Protein 7NNJ (pdb70)

Structure (mmCIF, N/CA/C/O backbone):
data_7NNJ
#
_entry.id   7NNJ
#
_cell.length_a   40.181
_cell.length_b   40.772
_cell.length_c   197.688
_cell.angle_alpha   90.000
_cell.angle_beta   90.000
_cell.angle_gamma   90.000
#
_symmetry.space_group_name_H-M   'P 21 21 21'
#
loop_
_entity.id
_entity.type
_entity.pdbx_description
1 polymer 'Diphosphoinositol polyphosphate phosphohydrolase 2'
2 non-polymer 1,2-ETHANEDIOL
3 non-polymer 'FORMIC ACID'
4 non-polymer '[oxidanyl-[(2S,3R,5S,6S)-4-phenylmethoxy-2,3,5,6-tetraphosphonooxy-cyclohexyl]oxy-phosphoryl]methylphosphonic acid'
5 water water
#
loop_
_atom_site.group_PDB
_atom_site.id
_atom_site.type_symbol
_atom_site.label_atom_id
_atom_site.label_alt_id
_atom_site.label_comp_id
_atom_site.label_asym_id
_atom_site.label_entity_id
_atom_site.label_seq_id
_atom_site.pdbx_PDB_ins_code
_atom_site.Cartn_x
_atom_site.Cartn_y
_atom_site.Cartn_z
_atom_site.occupancy
_atom_site.B_iso_or_equiv
_atom_site.auth_seq_id
_atom_site.auth_comp_id
_atom_site.auth_asym_id
_atom_site.auth_atom_id
_atom_site.pdbx_PDB_model_num
ATOM 1 N N . THR A 1 3 ? -6.597 -17.784 55.940 1.00 53.31 9 THR A N 1
ATOM 2 C CA . THR A 1 3 ? -5.575 -16.744 55.903 1.00 49.43 9 THR A CA 1
ATOM 3 C C . THR A 1 3 ? -4.891 -16.718 54.539 1.00 56.35 9 THR A C 1
ATOM 4 O O . THR A 1 3 ? -4.941 -17.689 53.780 1.00 68.40 9 THR A O 1
ATOM 8 N N . ARG A 1 4 ? -4.267 -15.588 54.238 1.00 49.36 10 ARG A N 1
ATOM 9 C CA . ARG A 1 4 ? -3.614 -15.348 52.959 1.00 41.42 10 ARG A CA 1
ATOM 10 C C . ARG A 1 4 ? -2.110 -15.523 53.115 1.00 34.29 10 ARG A C 1
ATOM 11 O O . ARG A 1 4 ? -1.585 -15.388 54.223 1.00 39.53 10 ARG A O 1
ATOM 19 N N . THR A 1 5 ? -1.414 -15.805 52.018 1.00 27.13 11 THR A N 1
ATOM 20 C CA . THR A 1 5 ? 0.021 -15.981 52.089 1.00 28.16 11 THR A CA 1
ATOM 21 C C . THR A 1 5 ? 0.683 -15.298 50.891 1.00 28.59 11 THR A C 1
ATOM 22 O O . THR A 1 5 ? 0.089 -15.182 49.812 1.00 24.41 11 THR A O 1
ATOM 26 N N . TYR A 1 6 ? 1.900 -14.791 51.102 1.00 21.49 12 TYR A N 1
ATOM 27 C CA . TYR A 1 6 ? 2.535 -13.922 50.112 1.00 21.24 12 TYR A CA 1
ATOM 28 C C . TYR A 1 6 ? 3.942 -14.366 49.824 1.00 25.58 12 TYR A C 1
ATOM 29 O O . TYR A 1 6 ? 4.575 -14.962 50.692 1.00 26.14 12 TYR A O 1
ATOM 38 N N . ASP A 1 7 ? 4.458 -14.080 48.628 1.00 27.02 13 ASP A N 1
ATOM 39 C CA . ASP A 1 7 ? 5.866 -14.385 48.387 1.00 29.45 13 ASP A CA 1
ATOM 40 C C . ASP A 1 7 ? 6.726 -13.165 48.684 1.00 26.89 13 ASP A C 1
ATOM 41 O O . ASP A 1 7 ? 6.211 -12.092 49.007 1.00 27.52 13 ASP A O 1
ATOM 46 N N . ARG A 1 8 ? 8.039 -13.321 48.588 1.00 26.86 14 ARG A N 1
ATOM 47 C CA . ARG A 1 8 ? 8.953 -12.254 48.978 1.00 30.62 14 ARG A CA 1
ATOM 48 C C . ARG A 1 8 ? 8.884 -11.047 48.058 1.00 31.71 14 ARG A C 1
ATOM 49 O O . ARG A 1 8 ? 9.531 -10.036 48.321 1.00 33.02 14 ARG A O 1
ATOM 57 N N . GLU A 1 9 ? 8.143 -11.158 46.959 1.00 27.07 15 GLU A N 1
ATOM 58 C CA . GLU A 1 9 ? 7.965 -10.002 46.082 1.00 28.07 15 GLU A CA 1
ATOM 59 C C . GLU A 1 9 ? 6.599 -9.352 46.307 1.00 26.63 15 GLU A C 1
ATOM 60 O O . GLU A 1 9 ? 6.220 -8.412 45.605 1.00 29.78 15 GLU A O 1
ATOM 66 N N . GLY A 1 10 ? 5.877 -9.823 47.319 1.00 29.49 16 GLY A N 1
ATOM 67 C CA . GLY A 1 10 ? 4.649 -9.151 47.719 1.00 29.00 16 GLY A CA 1
ATOM 68 C C . GLY A 1 10 ? 3.424 -9.621 46.956 1.00 26.91 16 GLY A C 1
ATOM 69 O O . GLY A 1 10 ? 2.347 -9.040 47.089 1.00 29.85 16 GLY A O 1
ATOM 70 N N . PHE A 1 11 ? 3.578 -10.675 46.159 1.00 22.86 17 PHE A N 1
ATOM 71 C CA . PHE A 1 11 ? 2.432 -11.243 45.441 1.00 22.87 17 PHE A CA 1
ATOM 72 C C . PHE A 1 11 ? 1.644 -12.173 46.340 1.00 24.20 17 PHE A C 1
ATOM 73 O O . PHE A 1 11 ? 2.230 -12.971 47.091 1.00 24.79 17 PHE A O 1
ATOM 81 N N . LYS A 1 12 ? 0.324 -12.106 46.261 1.00 24.17 18 LYS A N 1
ATOM 82 C CA . LYS A 1 12 ? -0.480 -13.105 46.935 1.00 24.61 18 LYS A CA 1
ATOM 83 C C . LYS A 1 12 ? -0.402 -14.451 46.200 1.00 24.03 18 LYS A C 1
ATOM 84 O O . LYS A 1 12 ? -0.558 -14.516 44.976 1.00 29.46 18 LYS A O 1
ATOM 90 N N . LYS A 1 13 ? -0.132 -15.531 46.944 1.00 21.01 19 LYS A N 1
ATOM 91 C CA . LYS A 1 13 ? -0.004 -16.860 46.348 1.00 20.04 19 LYS A CA 1
ATOM 92 C C . LYS A 1 13 ? -1.367 -17.507 46.228 1.00 23.96 19 LYS A C 1
ATOM 93 O O . LYS A 1 13 ? -2.112 -17.580 47.203 1.00 26.23 19 LYS A O 1
ATOM 99 N N . ARG A 1 14 ? -1.687 -17.985 45.031 1.00 24.41 20 ARG A N 1
ATOM 100 C CA . ARG A 1 14 ? -2.959 -18.639 44.764 1.00 23.86 20 ARG A CA 1
ATOM 101 C C . ARG A 1 14 ? -2.747 -19.944 43.995 1.00 24.30 20 ARG A C 1
ATOM 102 O O . ARG A 1 14 ? -1.655 -20.231 43.516 1.00 26.46 20 ARG A O 1
ATOM 110 N N . ALA A 1 15 ? -3.800 -20.738 43.880 1.00 22.08 21 ALA A N 1
ATOM 111 C CA . ALA A 1 15 ? -3.752 -21.952 43.085 1.00 20.92 21 ALA A CA 1
ATOM 112 C C . ALA A 1 15 ? -5.096 -22.110 42.414 1.00 25.10 21 ALA A C 1
ATOM 113 O O . ALA A 1 15 ? -6.118 -21.700 42.950 1.00 24.12 21 ALA A O 1
ATOM 115 N N . ALA A 1 16 ? -5.087 -22.702 41.235 1.00 24.09 22 ALA A N 1
ATOM 116 C CA . ALA A 1 16 ? -6.289 -22.896 40.453 1.00 24.01 22 ALA A CA 1
ATOM 117 C C . ALA A 1 16 ? -6.121 -24.195 39.687 1.00 28.95 22 ALA A C 1
ATOM 118 O O . ALA A 1 16 ? -5.024 -24.752 39.595 1.00 25.29 22 ALA A O 1
ATOM 120 N N . CYS A 1 17 ? -7.193 -24.687 39.105 1.00 27.33 23 CYS A N 1
ATOM 121 C CA . CYS A 1 17 ? -7.080 -25.980 38.486 1.00 27.88 23 CYS A CA 1
ATOM 122 C C . CYS A 1 17 ? -8.048 -26.134 37.332 1.00 30.50 23 CYS A C 1
ATOM 123 O O . CYS A 1 17 ? -9.236 -25.852 37.482 1.00 25.64 23 CYS A O 1
ATOM 126 N N . LEU A 1 18 ? -7.528 -26.544 36.177 1.00 23.81 24 LEU A N 1
ATOM 127 C CA . LEU A 1 18 ? -8.370 -26.936 35.053 1.00 23.50 24 LEU A CA 1
ATOM 128 C C . LEU A 1 18 ? -8.762 -28.387 35.278 1.00 29.67 24 LEU A C 1
ATOM 129 O O . LEU A 1 18 ? -7.912 -29.283 35.242 1.00 30.03 24 LEU A O 1
ATOM 134 N N . CYS A 1 19 ? -10.043 -28.615 35.548 1.00 25.32 25 CYS A N 1
ATOM 135 C CA . CYS A 1 19 ? -10.517 -29.950 35.844 1.00 31.85 25 CYS A CA 1
ATOM 136 C C . CYS A 1 19 ? -11.105 -30.569 34.583 1.00 36.53 25 CYS A C 1
ATOM 137 O O . CYS A 1 19 ? -12.088 -30.059 34.034 1.00 33.22 25 CYS A O 1
ATOM 140 N N . PHE A 1 20 ? -10.493 -31.657 34.117 1.00 29.10 26 PHE A N 1
ATOM 141 C CA . PHE A 1 20 ? -10.872 -32.245 32.836 1.00 26.81 26 PHE A CA 1
ATOM 142 C C . PHE A 1 20 ? -11.670 -33.516 33.003 1.00 32.17 26 PHE A C 1
ATOM 143 O O . PHE A 1 20 ? -11.484 -34.273 33.960 1.00 35.69 26 PHE A O 1
ATOM 151 N N . ARG A 1 21 ? -12.539 -33.772 32.035 1.00 33.50 27 ARG A N 1
ATOM 152 C CA . ARG A 1 21 ? -13.455 -34.886 32.126 1.00 37.75 27 ARG A CA 1
ATOM 153 C C . ARG A 1 21 ? -12.683 -36.187 31.963 1.00 41.40 27 ARG A C 1
ATOM 154 O O . ARG A 1 21 ? -13.060 -37.218 32.514 1.00 44.96 27 ARG A O 1
ATOM 162 N N . SER A 1 22 ? -11.582 -36.112 31.220 1.00 43.13 28 SER A N 1
ATOM 163 C CA . SER A 1 22 ? -10.788 -37.286 30.873 1.00 49.52 28 SER A CA 1
ATOM 164 C C . SER A 1 22 ? -9.369 -36.869 30.564 1.00 43.81 28 SER A C 1
ATOM 165 O O . SER A 1 22 ? -9.071 -35.679 30.520 1.00 39.64 28 SER A O 1
ATOM 168 N N . GLU A 1 23 ? -8.508 -37.849 30.320 1.00 47.90 29 GLU A N 1
ATOM 169 C CA . GLU A 1 23 ? -7.126 -37.589 29.927 1.00 47.85 29 GLU A CA 1
ATOM 170 C C . GLU A 1 23 ? -6.996 -36.868 28.564 1.00 53.49 29 GLU A C 1
ATOM 171 O O . GLU A 1 23 ? -5.933 -36.342 28.237 1.00 51.91 29 GLU A O 1
ATOM 173 N N . GLN A 1 24 ? -8.076 -36.832 27.782 1.00 55.71 30 GLN A N 1
ATOM 174 C CA . GLN A 1 24 ? -8.084 -36.121 26.498 1.00 54.51 30 GLN A CA 1
ATOM 175 C C . GLN A 1 24 ? -7.889 -34.617 26.639 1.00 51.53 30 GLN A C 1
ATOM 176 O O . GLN A 1 24 ? -7.388 -33.965 25.724 1.00 54.82 30 GLN A O 1
ATOM 182 N N . GLU A 1 25 ? -8.303 -34.080 27.784 1.00 43.48 31 GLU A N 1
ATOM 183 C CA . GLU A 1 25 ? -8.276 -32.638 28.049 1.00 37.86 31 GLU A CA 1
ATOM 184 C C . GLU A 1 25 ? -9.096 -31.880 26.995 1.00 44.17 31 GLU A C 1
ATOM 185 O O . GLU A 1 25 ? -8.691 -30.823 26.493 1.00 44.01 31 GLU A O 1
ATOM 191 N N . ASP A 1 26 ? -10.269 -32.430 26.692 1.00 43.24 32 ASP A N 1
ATOM 192 C CA . ASP A 1 26 ? -11.178 -31.852 25.710 1.00 48.46 32 ASP A CA 1
ATOM 193 C C . ASP A 1 26 ? -12.299 -31.045 26.353 1.00 43.84 32 ASP A C 1
ATOM 194 O O . ASP A 1 26 ? -12.810 -30.092 25.768 1.00 44.35 32 ASP A O 1
ATOM 199 N N . GLU A 1 27 ? -12.690 -31.449 27.552 1.00 38.90 33 GLU A N 1
ATOM 200 C CA . GLU A 1 27 ? -13.779 -30.797 28.258 1.00 38.03 33 GLU A CA 1
ATOM 201 C C . GLU A 1 27 ? -13.341 -30.448 29.673 1.00 41.26 33 GLU A C 1
ATOM 202 O O . GLU A 1 27 ? -12.787 -31.282 30.390 1.00 36.11 33 GLU A O 1
ATOM 208 N N . VAL A 1 28 ? -13.578 -29.197 30.054 1.00 34.58 34 VAL A N 1
ATOM 209 C CA . VAL A 1 28 ? -13.134 -28.668 31.319 1.00 29.49 34 VAL A CA 1
ATOM 210 C C . VAL A 1 28 ? -14.355 -28.247 32.142 1.00 31.58 34 VAL A C 1
ATOM 211 O O . VAL A 1 28 ? -15.375 -27.802 31.591 1.00 33.78 34 VAL A O 1
ATOM 215 N N . LEU A 1 29 ? -14.256 -28.428 33.450 1.00 32.99 35 LEU A N 1
ATOM 216 C CA . LEU A 1 29 ? -15.340 -28.077 34.341 1.00 34.01 35 LEU A CA 1
ATOM 217 C C . LEU A 1 29 ? -15.248 -26.612 34.719 1.00 36.54 35 LEU A C 1
ATOM 218 O O . LEU A 1 29 ? -14.249 -26.184 35.299 1.00 38.75 35 LEU A O 1
ATOM 223 N N . LEU A 1 30 ? -16.279 -25.834 34.394 1.00 32.13 36 LEU A N 1
ATOM 224 C CA . LEU A 1 30 ? -16.341 -24.458 34.904 1.00 30.82 36 LEU A CA 1
ATOM 225 C C . LEU A 1 30 ? -17.399 -24.369 35.997 1.00 35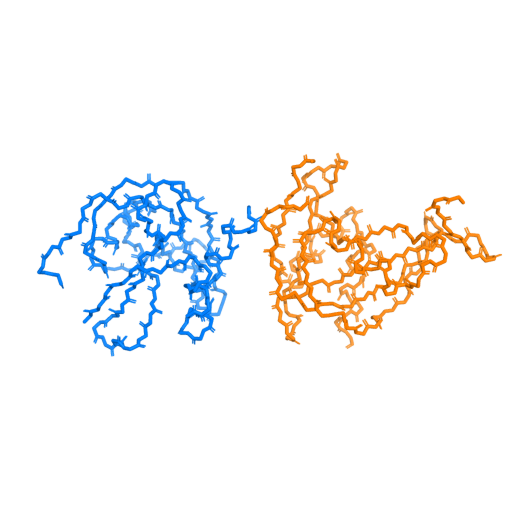.60 36 LEU A C 1
ATOM 226 O O . LEU A 1 30 ? -18.363 -25.129 36.001 1.00 38.83 36 LEU A O 1
ATOM 231 N N . VAL A 1 31 ? -17.231 -23.430 36.914 1.00 33.27 37 VAL A N 1
ATOM 232 C CA . VAL A 1 31 ? -18.192 -23.250 37.995 1.00 33.32 37 VAL A CA 1
ATOM 233 C C . VAL A 1 31 ? -18.596 -21.787 38.145 1.00 38.75 37 VAL A C 1
ATOM 234 O O . VAL A 1 31 ? -17.983 -20.903 37.552 1.00 37.98 37 VAL A O 1
ATOM 238 N N . SER A 1 32 ? -19.643 -21.538 38.924 1.00 40.35 38 SER A N 1
ATOM 239 C CA . SER A 1 32 ? -19.953 -20.182 39.347 1.00 46.55 38 SER A CA 1
ATOM 240 C C . SER A 1 32 ? -20.078 -20.136 40.857 1.00 56.93 38 SER A C 1
ATOM 241 O O . SER A 1 32 ? -20.514 -21.104 41.485 1.00 65.33 38 SER A O 1
ATOM 244 N N . SER A 1 33 ? -19.691 -19.008 41.440 1.00 63.86 39 SER A N 1
ATOM 245 C CA . SER A 1 33 ? -19.685 -18.867 42.893 1.00 63.89 39 SER A CA 1
ATOM 246 C C . SER A 1 33 ? -21.085 -18.632 43.451 1.00 66.82 39 SER A C 1
ATOM 247 O O . SER A 1 33 ? -22.070 -18.540 42.706 1.00 66.51 39 SER A O 1
ATOM 250 N N . SER A 1 34 ? -21.168 -18.525 44.771 1.00 65.07 40 SER A N 1
ATOM 251 C CA . SER A 1 34 ? -22.444 -18.262 45.406 1.00 71.38 40 SER A CA 1
ATOM 252 C C . SER A 1 34 ? -22.886 -16.811 45.153 1.00 78.58 40 SER A C 1
ATOM 253 O O . SER A 1 34 ? -24.059 -16.562 44.862 1.00 79.32 40 SER A O 1
ATOM 255 N N . ARG A 1 35 ? -21.949 -15.864 45.238 1.00 72.22 41 ARG A N 1
ATOM 256 C CA . ARG A 1 35 ? -22.289 -14.442 45.118 1.00 70.34 41 ARG A CA 1
ATOM 257 C C . ARG A 1 35 ? -22.484 -13.999 43.665 1.00 62.02 41 ARG A C 1
ATOM 258 O O . ARG A 1 35 ? -23.271 -13.099 43.386 1.00 72.58 41 ARG A O 1
ATOM 260 N N . TYR A 1 36 ? -21.772 -14.623 42.736 1.00 61.93 42 TYR A N 1
ATOM 261 C CA . TYR A 1 36 ? -21.929 -14.277 41.326 1.00 66.33 42 TYR A CA 1
ATOM 262 C C . TYR A 1 36 ? -22.243 -15.529 40.527 1.00 67.25 42 TYR A C 1
ATOM 263 O O . TYR A 1 36 ? -21.378 -16.077 39.845 1.00 62.35 42 TYR A O 1
ATOM 272 N N . PRO A 1 37 ? -23.498 -15.983 40.610 1.00 68.62 43 PRO A N 1
ATOM 273 C CA . PRO A 1 37 ? -23.894 -17.291 40.083 1.00 71.53 43 PRO A CA 1
ATOM 274 C C . PRO A 1 37 ? -23.995 -17.324 38.558 1.00 71.71 43 PRO A C 1
ATOM 275 O O . PRO A 1 37 ? -23.927 -18.409 37.980 1.00 72.06 43 PRO A O 1
ATOM 279 N N . ASP A 1 38 ? -24.159 -16.167 37.920 1.00 64.57 44 ASP A N 1
ATOM 280 C CA . ASP A 1 38 ? -24.252 -16.118 36.464 1.00 62.79 44 ASP A CA 1
ATOM 281 C C . ASP A 1 38 ? -22.882 -15.878 35.808 1.00 56.47 44 ASP A C 1
ATOM 282 O O . ASP A 1 38 ? -22.794 -15.612 34.612 1.00 61.85 44 ASP A O 1
ATOM 284 N N . GLN A 1 39 ? -21.816 -15.973 36.594 1.00 47.02 45 GLN A N 1
ATOM 285 C CA . GLN A 1 39 ? -20.459 -15.809 36.079 1.00 46.64 45 GLN A CA 1
ATOM 286 C C . GLN A 1 39 ? -19.678 -17.118 36.134 1.00 47.42 45 GLN A C 1
ATOM 287 O O . GLN A 1 39 ? -19.425 -17.648 37.215 1.00 48.84 45 GLN A O 1
ATOM 293 N N . TRP A 1 40 ? -19.276 -17.623 34.970 1.00 37.26 46 TRP A N 1
ATOM 294 C CA . TRP A 1 40 ? -18.419 -18.802 34.913 1.00 36.84 46 TRP A CA 1
ATOM 295 C C . TRP A 1 40 ? -16.971 -18.475 35.220 1.00 32.14 46 TRP A C 1
ATOM 296 O O . TRP A 1 40 ? -16.407 -17.498 34.715 1.00 32.60 46 TRP A O 1
ATOM 307 N N . ILE A 1 41 ? -16.374 -19.307 36.058 1.00 27.19 47 ILE A N 1
ATOM 308 C CA . ILE A 1 41 ? -14.979 -19.154 36.426 1.00 31.52 47 ILE A CA 1
ATOM 309 C C . ILE A 1 41 ? -14.318 -20.512 36.526 1.00 28.31 47 ILE A C 1
ATOM 310 O O . ILE A 1 41 ? -14.986 -21.540 36.658 1.00 31.56 47 ILE A O 1
ATOM 315 N N . VAL A 1 42 ? -12.997 -20.500 36.449 1.00 30.28 48 VAL A N 1
ATOM 316 C CA . VAL A 1 42 ? -12.185 -21.650 36.791 1.00 27.95 48 VAL A CA 1
ATOM 317 C C . VAL A 1 42 ? -12.043 -21.712 38.308 1.00 28.13 48 VAL A C 1
ATOM 318 O O . VAL A 1 42 ? -11.836 -20.689 38.949 1.00 26.58 48 VAL A O 1
ATOM 322 N N . PRO A 1 43 ? -12.176 -22.906 38.914 1.00 29.81 49 PRO A N 1
ATOM 323 C CA . PRO A 1 43 ? -12.034 -22.941 40.377 1.00 26.90 49 PRO A CA 1
ATOM 324 C C . PRO A 1 43 ? -10.618 -22.679 40.868 1.00 28.96 49 PRO A C 1
ATOM 325 O O . PRO A 1 43 ? -9.672 -23.245 40.337 1.00 27.39 49 PRO A O 1
ATOM 329 N N . GLY A 1 44 ? -10.486 -21.844 41.893 1.00 27.89 50 GLY A N 1
ATOM 330 C CA . GLY A 1 44 ? -9.197 -21.588 42.499 1.00 27.83 50 GLY A CA 1
ATOM 331 C C . GLY A 1 44 ? -9.346 -20.593 43.628 1.00 30.05 50 GLY A C 1
ATOM 332 O O . GLY A 1 44 ? -10.452 -20.103 43.884 1.00 30.16 50 GLY A O 1
ATOM 333 N N . GLY A 1 45 ? -8.243 -20.299 44.314 1.00 28.19 51 GLY A N 1
ATOM 334 C CA . GLY A 1 45 ? -8.273 -19.363 45.433 1.00 28.04 51 GLY A CA 1
ATOM 335 C C . GLY A 1 45 ? -6.903 -19.193 46.070 1.00 27.68 51 GLY A C 1
ATOM 336 O O . GLY A 1 45 ? -5.885 -19.681 45.557 1.00 23.52 51 GLY A O 1
ATOM 337 N N . GLY A 1 46 ? -6.871 -18.499 47.201 1.00 24.15 52 GLY A N 1
ATOM 338 C CA . GLY A 1 46 ? -5.622 -18.278 47.901 1.00 25.39 52 GLY A CA 1
ATOM 339 C C . GLY A 1 46 ? -5.053 -19.554 48.499 1.00 30.22 52 GLY A C 1
ATOM 340 O O . GLY A 1 46 ? -5.797 -20.415 48.973 1.00 29.91 52 GLY A O 1
ATOM 341 N N . MET A 1 47 ? -3.728 -19.675 48.458 1.00 27.77 53 MET A N 1
ATOM 342 C CA . MET A 1 47 ? -3.024 -20.686 49.232 1.00 28.75 53 MET A CA 1
ATOM 343 C C . MET A 1 47 ? -3.067 -20.301 50.695 1.00 29.23 53 MET A C 1
ATOM 344 O O . MET A 1 47 ? -3.016 -19.120 51.035 1.00 28.94 53 MET A O 1
ATOM 349 N N . GLU A 1 48 ? -3.183 -21.295 51.562 1.00 27.85 54 GLU A N 1
ATOM 350 C CA . GLU A 1 48 ? -3.013 -21.091 52.991 1.00 29.18 54 GLU A CA 1
ATOM 351 C C . GLU A 1 48 ? -1.528 -21.136 53.333 1.00 30.35 54 GLU A C 1
ATOM 352 O O . GLU A 1 48 ? -0.741 -21.724 52.574 1.00 27.81 54 GLU A O 1
ATOM 358 N N . PRO A 1 49 ? -1.135 -20.530 54.473 1.00 35.02 55 PRO A N 1
ATOM 359 C CA . PRO A 1 49 ? 0.275 -20.304 54.821 1.00 45.42 55 PRO A CA 1
ATOM 360 C C . PRO A 1 49 ? 1.235 -21.498 54.726 1.00 44.90 55 PRO A C 1
ATOM 361 O O . PRO A 1 49 ? 2.381 -21.333 54.290 1.00 51.19 55 PRO A O 1
ATOM 365 N N . GLU A 1 50 ? 0.819 -22.678 55.138 1.00 31.03 56 GLU A N 1
ATOM 366 C CA . GLU A 1 50 ? 1.799 -23.749 55.132 1.00 42.98 56 GLU A CA 1
ATOM 367 C C . GLU A 1 50 ? 1.555 -24.747 54.019 1.00 40.61 56 GLU A C 1
ATOM 368 O O . GLU A 1 50 ? 2.140 -25.832 54.004 1.00 41.93 56 GLU A O 1
ATOM 374 N N . GLU A 1 51 ? 0.727 -24.356 53.061 1.00 36.90 57 GLU A N 1
ATOM 375 C CA . GLU A 1 51 ? 0.347 -25.232 51.964 1.00 35.30 57 GLU A CA 1
ATOM 376 C C . GLU A 1 51 ? 1.349 -25.264 50.837 1.00 34.41 57 GLU A C 1
ATOM 377 O O . GLU A 1 51 ? 1.975 -24.254 50.522 1.00 28.85 57 GLU A O 1
ATOM 383 N N . GLU A 1 52 ? 1.458 -26.428 50.212 1.00 24.20 58 GLU A N 1
ATOM 384 C CA . GLU A 1 52 ? 2.110 -26.568 48.915 1.00 23.87 58 GLU A CA 1
ATOM 385 C C . GLU A 1 52 ? 1.105 -26.251 47.822 1.00 22.79 58 GLU A C 1
ATOM 386 O O . GLU A 1 52 ? -0.105 -26.416 48.027 1.00 28.35 58 GLU A O 1
ATOM 392 N N . PRO A 1 53 ? 1.580 -25.783 46.656 1.00 23.67 59 PRO A N 1
ATOM 393 C CA . PRO A 1 53 ? 0.654 -25.312 45.609 1.00 26.83 59 PRO A CA 1
ATOM 394 C C . PRO A 1 53 ? -0.319 -26.406 45.167 1.00 24.84 59 PRO A C 1
ATOM 395 O O . PRO A 1 53 ? -1.508 -26.144 45.008 1.00 23.15 59 PRO A O 1
ATOM 399 N N . GLY A 1 54 ? 0.163 -27.631 45.018 1.00 25.20 60 GLY A N 1
ATOM 400 C CA . GLY A 1 54 ? -0.715 -28.713 44.616 1.00 26.37 60 GLY A CA 1
ATOM 401 C C . GLY A 1 54 ? -1.768 -29.036 45.655 1.00 24.00 60 GLY A C 1
ATOM 402 O O . GLY A 1 54 ? -2.878 -29.441 45.302 1.00 26.45 60 GLY A O 1
ATOM 403 N N . GLY A 1 55 ? -1.414 -28.883 46.931 1.00 22.84 61 GLY A N 1
ATOM 404 C CA . GLY A 1 55 ? -2.353 -29.066 48.030 1.00 25.83 61 GLY A CA 1
ATOM 405 C C . GLY A 1 55 ? -3.457 -28.026 47.997 1.00 24.03 61 GLY A C 1
ATOM 406 O O . GLY A 1 55 ? -4.637 -28.348 48.112 1.00 25.58 61 GLY A O 1
ATOM 407 N N . ALA A 1 56 ? -3.065 -26.765 47.866 1.00 20.96 62 ALA A N 1
ATOM 408 C CA . ALA A 1 56 ? -4.015 -25.688 47.600 1.00 22.09 62 ALA A CA 1
ATOM 409 C C . ALA A 1 56 ? -4.928 -25.970 46.416 1.00 21.08 62 ALA A C 1
ATOM 410 O O . ALA A 1 56 ? -6.144 -25.757 46.497 1.00 25.33 62 ALA A O 1
ATOM 412 N N . ALA A 1 57 ? -4.354 -26.419 45.297 1.00 22.06 63 ALA A N 1
ATOM 413 C CA . ALA A 1 57 ? -5.139 -26.690 44.106 1.00 23.87 63 ALA A CA 1
ATOM 414 C C . ALA A 1 57 ? -6.193 -27.751 44.378 1.00 25.54 63 ALA A C 1
ATOM 415 O O . ALA A 1 57 ? -7.345 -27.572 44.042 1.00 21.31 63 ALA A O 1
ATOM 417 N N . VAL A 1 58 ? -5.778 -28.842 45.011 1.00 23.48 64 VAL A N 1
ATOM 418 C CA . VAL A 1 58 ? -6.662 -29.971 45.301 1.00 24.79 64 VAL A CA 1
ATOM 419 C C . VAL A 1 58 ? -7.773 -29.529 46.270 1.00 27.01 64 VAL A C 1
ATOM 420 O O . VAL A 1 58 ? -8.939 -29.875 46.093 1.00 29.06 64 VAL A O 1
ATOM 424 N N . ARG A 1 59 ? -7.412 -28.706 47.250 1.00 22.99 65 ARG A N 1
ATOM 425 C CA . ARG A 1 59 ? -8.370 -28.232 48.241 1.00 24.59 65 ARG A CA 1
ATOM 426 C C . ARG A 1 59 ? -9.368 -27.305 47.555 1.00 26.13 65 ARG A C 1
ATOM 427 O O . ARG A 1 59 ? -10.569 -27.366 47.792 1.00 25.58 65 ARG A O 1
ATOM 435 N N . GLU A 1 60 ? -8.867 -26.442 46.688 1.00 26.14 66 GLU A N 1
ATOM 436 C CA . GLU A 1 60 ? -9.726 -25.455 46.052 1.00 31.27 66 GLU A CA 1
ATOM 437 C C . GLU A 1 60 ? -10.734 -26.137 45.119 1.00 34.27 66 GLU A C 1
ATOM 438 O O . GLU A 1 60 ? -11.892 -25.714 45.039 1.00 32.39 66 GLU A O 1
ATOM 444 N N . VAL A 1 61 ? -10.332 -27.205 44.429 1.00 27.67 67 VAL A N 1
ATOM 445 C CA . VAL A 1 61 ? -11.302 -27.811 43.524 1.00 29.07 67 VAL A CA 1
ATOM 446 C C . VAL A 1 61 ? -12.345 -28.568 44.330 1.00 30.40 67 VAL A C 1
ATOM 447 O O . VAL A 1 61 ? -13.499 -28.664 43.921 1.00 34.59 67 VAL A O 1
ATOM 451 N N . TYR A 1 62 ? -11.956 -29.089 45.485 1.00 31.34 68 TYR A N 1
ATOM 452 C CA . TYR A 1 62 ? -12.923 -29.763 46.339 1.00 32.20 68 TYR A CA 1
ATOM 453 C C . TYR A 1 62 ? -13.910 -28.733 46.850 1.00 31.67 68 TYR A C 1
ATOM 454 O O . TYR A 1 62 ? -15.111 -28.903 46.721 1.00 37.57 68 TYR A O 1
ATOM 463 N N . GLU A 1 63 ? -13.398 -27.641 47.398 1.00 33.17 69 GLU A N 1
ATOM 464 C CA . GLU A 1 63 ? -14.257 -26.617 47.976 1.00 31.62 69 GLU A CA 1
ATOM 465 C C . GLU A 1 63 ? -15.104 -25.884 46.912 1.00 39.61 69 GLU A C 1
ATOM 466 O O . GLU A 1 63 ? -16.327 -25.775 47.060 1.00 42.42 69 GLU A O 1
ATOM 472 N N . GLU A 1 64 ? -14.482 -25.399 45.839 1.00 32.02 70 GLU A N 1
ATOM 473 C CA . GLU A 1 64 ? -15.202 -24.545 44.882 1.00 35.54 70 GLU A CA 1
ATOM 474 C C . GLU A 1 64 ? -15.863 -25.272 43.709 1.00 40.98 70 GLU A C 1
ATOM 475 O O . GLU A 1 64 ? -16.601 -24.662 42.936 1.00 44.55 70 GLU A O 1
ATOM 481 N N . ALA A 1 65 ? -15.599 -26.560 43.556 1.00 36.24 71 ALA A N 1
ATOM 482 C CA . ALA A 1 65 ? -16.106 -27.285 42.399 1.00 36.21 71 ALA A CA 1
ATOM 483 C C . ALA A 1 65 ? -16.796 -28.570 42.854 1.00 41.02 71 ALA A C 1
ATOM 484 O O . ALA A 1 65 ? -17.547 -29.193 42.111 1.00 41.10 71 ALA A O 1
ATOM 486 N N . GLY A 1 66 ? -16.531 -28.955 44.093 1.00 39.87 72 GLY A N 1
ATOM 487 C CA . GLY A 1 66 ? -17.055 -30.190 44.641 1.00 37.09 72 GLY A CA 1
ATOM 488 C C . GLY A 1 66 ? -16.622 -31.409 43.854 1.00 40.99 72 GLY A C 1
ATOM 489 O O . GLY A 1 66 ? -17.433 -32.296 43.589 1.00 43.22 72 GLY A O 1
ATOM 490 N N . VAL A 1 67 ? -15.354 -31.461 43.451 1.00 34.12 73 VAL A N 1
ATOM 491 C CA . VAL A 1 67 ? -14.859 -32.667 42.780 1.00 42.80 73 VAL A CA 1
ATOM 492 C C . VAL A 1 67 ? -13.542 -33.155 43.375 1.00 38.92 73 VAL A C 1
ATOM 493 O O . VAL A 1 67 ? -12.837 -32.420 44.075 1.00 37.14 73 VAL A O 1
ATOM 497 N N . LYS A 1 68 ? -13.252 -34.425 43.121 1.00 43.62 74 LYS A N 1
ATOM 498 C CA . LYS A 1 68 ? -11.979 -35.039 43.478 1.00 46.93 74 LYS A CA 1
ATOM 499 C C . LYS A 1 68 ? -11.418 -35.655 42.199 1.00 42.31 74 LYS A C 1
ATOM 500 O O . LYS A 1 68 ? -12.170 -36.000 41.287 1.00 38.62 74 LYS A O 1
ATOM 502 N N . GLY A 1 69 ? -10.102 -35.783 42.112 1.00 32.79 75 GLY A N 1
ATOM 503 C CA . GLY A 1 69 ? -9.529 -36.389 40.929 1.00 32.24 75 GLY A CA 1
ATOM 504 C C . GLY A 1 69 ? -8.045 -36.581 41.118 1.00 31.75 75 GLY A C 1
ATOM 505 O O . GLY A 1 69 ? -7.548 -36.494 42.243 1.00 34.63 75 GLY A O 1
ATOM 506 N N . LYS A 1 70 ? -7.350 -36.862 40.017 1.00 33.88 76 LYS A N 1
ATOM 507 C CA . LYS A 1 70 ? -5.902 -37.037 40.017 1.00 27.90 76 LYS A CA 1
ATOM 508 C C . LYS A 1 70 ? -5.238 -35.771 39.525 1.00 31.15 76 LYS A C 1
ATOM 509 O O . LYS A 1 70 ? -5.463 -35.337 38.391 1.00 30.65 76 LYS A O 1
ATOM 511 N N . LEU A 1 71 ? -4.426 -35.176 40.387 1.00 32.10 77 LEU A N 1
ATOM 512 C CA . LEU A 1 71 ? -3.695 -33.962 40.069 1.00 28.42 77 LEU A CA 1
ATOM 513 C C . LEU A 1 71 ? -2.636 -34.197 39.008 1.00 33.80 77 LEU A C 1
ATOM 514 O O . LEU A 1 71 ? -1.862 -35.141 39.108 1.00 36.42 77 LEU A O 1
ATOM 519 N N . GLY A 1 72 ? -2.579 -33.329 38.006 1.00 29.95 78 GLY A N 1
ATOM 520 C CA . GLY A 1 72 ? -1.615 -33.488 36.930 1.00 29.34 78 GLY A CA 1
ATOM 521 C C . GLY A 1 72 ? -0.529 -32.427 36.990 1.00 29.25 78 GLY A C 1
ATOM 522 O O . GLY A 1 72 ? -0.168 -31.938 38.068 1.00 29.75 78 GLY A O 1
ATOM 523 N N . ARG A 1 73 ? -0.011 -32.066 35.826 1.00 31.72 79 ARG A N 1
ATOM 524 C CA . ARG A 1 73 ? 1.141 -31.181 35.746 1.00 32.18 79 ARG A CA 1
ATOM 525 C C . ARG A 1 73 ? 0.781 -29.761 36.158 1.00 29.79 79 ARG A C 1
ATOM 526 O O . ARG A 1 73 ? -0.394 -29.377 36.166 1.00 25.96 79 ARG A O 1
ATOM 534 N N . LEU A 1 74 ? 1.815 -28.998 36.491 1.00 30.76 80 LEU A N 1
ATOM 535 C CA . LEU A 1 74 ? 1.716 -27.562 36.644 1.00 25.41 80 LEU A CA 1
ATOM 536 C C . LEU A 1 74 ? 1.688 -26.933 35.258 1.00 26.49 80 LEU A C 1
ATOM 537 O O . LEU A 1 74 ? 2.687 -26.959 34.553 1.00 30.36 80 LEU A O 1
ATOM 542 N N . LEU A 1 75 ? 0.542 -26.392 34.854 1.00 27.22 81 LEU A N 1
ATOM 543 C CA . LEU A 1 75 ? 0.448 -25.652 33.580 1.00 28.00 81 LEU A CA 1
ATOM 544 C C . LEU A 1 75 ? 1.400 -24.459 33.551 1.00 31.09 81 LEU A C 1
ATOM 545 O O . LEU A 1 75 ? 2.075 -24.207 32.552 1.00 32.34 81 LEU A O 1
ATOM 550 N N . GLY A 1 76 ? 1.446 -23.726 34.658 1.00 29.49 82 GLY A N 1
ATOM 551 C CA . GLY A 1 76 ? 2.332 -22.586 34.782 1.00 30.90 82 GLY A CA 1
ATOM 552 C C . GLY A 1 76 ? 1.973 -21.744 35.987 1.00 31.65 82 GLY A C 1
ATOM 553 O O . GLY A 1 76 ? 0.968 -21.997 36.663 1.00 27.84 82 GLY A O 1
ATOM 554 N N . ILE A 1 77 ? 2.816 -20.762 36.282 1.00 28.62 83 ILE A N 1
ATOM 555 C CA . ILE A 1 77 ? 2.497 -19.769 37.294 1.00 29.00 83 ILE A CA 1
ATOM 556 C C . ILE A 1 77 ? 2.028 -18.497 36.608 1.00 30.12 83 ILE A C 1
ATOM 557 O O . ILE A 1 77 ? 2.795 -17.839 35.919 1.00 38.96 83 ILE A O 1
ATOM 562 N N . PHE A 1 78 ? 0.761 -18.151 36.796 1.00 26.03 84 PHE A N 1
ATOM 563 C CA . PHE A 1 78 ? 0.204 -17.007 36.098 1.00 29.60 84 PHE A CA 1
ATOM 564 C C . PHE A 1 78 ? 0.249 -15.774 36.964 1.00 28.78 84 PHE A C 1
ATOM 565 O O . PHE A 1 78 ? -0.312 -15.742 38.064 1.00 28.25 84 PHE A O 1
ATOM 573 N N . GLU A 1 79 ? 0.926 -14.751 36.477 1.00 29.98 85 GLU A N 1
ATOM 574 C CA . GLU A 1 79 ? 1.084 -13.559 37.289 1.00 39.01 85 GLU A CA 1
ATOM 575 C C . GLU A 1 79 ? 0.121 -12.486 36.836 1.00 48.07 85 GLU A C 1
ATOM 576 O O . GLU A 1 79 ? 0.131 -12.063 35.681 1.00 52.98 85 GLU A O 1
ATOM 582 N N . ASN A 1 80 ? -0.732 -12.066 37.755 1.00 32.44 86 ASN A N 1
ATOM 583 C CA . ASN A 1 80 ? -1.700 -11.035 37.472 1.00 34.53 86 ASN A CA 1
ATOM 584 C C . ASN A 1 80 ? -1.203 -9.767 38.124 1.00 47.17 86 ASN A C 1
ATOM 585 O O . ASN A 1 80 ? -1.327 -9.605 39.334 1.00 43.79 86 ASN A O 1
ATOM 590 N N . GLN A 1 81 ? -0.631 -8.864 37.338 1.00 47.51 87 GLN A N 1
ATOM 591 C CA . GLN A 1 81 ? 0.014 -7.687 37.926 1.00 48.35 87 GLN A CA 1
ATOM 592 C C . GLN A 1 81 ? -1.015 -6.643 38.358 1.00 49.46 87 GLN A C 1
ATOM 593 O O . GLN A 1 81 ? -0.742 -5.804 39.216 1.00 55.32 87 GLN A O 1
ATOM 599 N N . ASP A 1 82 ? -2.210 -6.725 37.789 1.00 54.01 88 ASP A N 1
ATOM 600 C CA . ASP A 1 82 ? -3.283 -5.808 38.135 1.00 56.13 88 ASP A CA 1
ATOM 601 C C . ASP A 1 82 ? -3.809 -6.065 39.547 1.00 53.83 88 ASP A C 1
ATOM 602 O O . ASP A 1 82 ? -4.415 -5.195 40.151 1.00 54.38 88 ASP A O 1
ATOM 604 N N . ARG A 1 83 ? -3.576 -7.260 40.076 1.00 48.78 89 ARG A N 1
ATOM 605 C CA . ARG A 1 83 ? -4.079 -7.611 41.399 1.00 51.90 89 ARG A CA 1
ATOM 606 C C . ARG A 1 83 ? -2.952 -8.083 42.312 1.00 48.09 89 ARG A C 1
ATOM 607 O O . ARG A 1 83 ? -3.1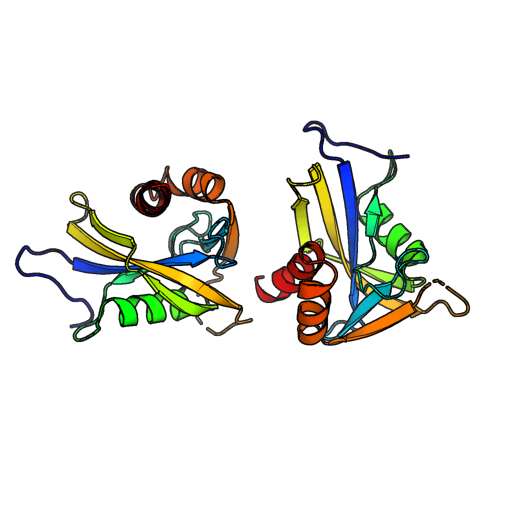84 -8.359 43.484 1.00 48.72 89 ARG A O 1
ATOM 615 N N . LYS A 1 84 ? -1.742 -8.170 41.759 1.00 40.88 90 LYS A N 1
ATOM 616 C CA . LYS A 1 84 ? -0.555 -8.681 42.449 1.00 38.84 90 LYS A CA 1
ATOM 617 C C . LYS A 1 84 ? -0.819 -10.097 42.967 1.00 37.86 90 LYS A C 1
ATOM 618 O O . LYS A 1 84 ? -0.689 -10.386 44.154 1.00 38.94 90 LYS A O 1
ATOM 624 N N . HIS A 1 85 ? -1.193 -10.965 42.031 1.00 33.27 91 HIS A N 1
ATOM 625 C CA . HIS A 1 85 ? -1.433 -12.383 42.263 1.00 34.64 91 HIS A CA 1
ATOM 626 C C . HIS A 1 85 ? -0.398 -13.207 41.530 1.00 34.50 91 HIS A C 1
ATOM 627 O O . HIS A 1 85 ? 0.008 -12.855 40.420 1.00 30.09 91 HIS A O 1
ATOM 634 N N . ARG A 1 86 ? 0.004 -14.325 42.126 1.00 27.80 92 ARG A N 1
ATOM 635 C CA . ARG A 1 86 ? 0.684 -15.359 41.375 1.00 29.08 92 ARG A CA 1
ATOM 636 C C . ARG A 1 86 ? -0.068 -16.657 41.623 1.00 33.97 92 ARG A C 1
ATOM 637 O O . ARG A 1 86 ? -0.223 -17.090 42.770 1.00 25.42 92 ARG A O 1
ATOM 645 N N . THR A 1 87 ? -0.556 -17.258 40.547 1.00 26.84 93 THR A N 1
ATOM 646 C CA . THR A 1 87 ? -1.443 -18.402 40.666 1.00 26.22 93 THR A CA 1
ATOM 647 C C . THR A 1 87 ? -0.822 -19.617 40.015 1.00 24.40 93 THR A C 1
ATOM 648 O O . THR A 1 87 ? -0.492 -19.599 38.833 1.00 27.46 93 THR A O 1
ATOM 652 N N . TYR A 1 88 ? -0.656 -20.672 40.805 1.00 23.14 94 TYR A N 1
ATOM 653 C CA . TYR A 1 88 ? -0.217 -21.941 40.281 1.00 23.20 94 TYR A CA 1
ATOM 654 C C . TYR A 1 88 ? -1.419 -22.642 39.702 1.00 23.19 94 TYR A C 1
ATOM 655 O O . TYR A 1 88 ? -2.342 -23.009 40.441 1.00 27.50 94 TYR A O 1
ATOM 664 N N . VAL A 1 89 ? -1.415 -22.841 38.396 1.00 23.46 95 VAL A N 1
ATOM 665 C CA . VAL A 1 89 ? -2.552 -23.444 37.732 1.00 23.31 95 VAL A CA 1
ATOM 666 C C . VAL A 1 89 ? -2.168 -24.862 37.343 1.00 27.63 95 VAL A C 1
ATOM 667 O O . VAL A 1 89 ? -1.189 -25.074 36.611 1.00 28.20 95 VAL A O 1
ATOM 671 N N . TYR A 1 90 ? -2.925 -25.828 37.847 1.00 26.88 96 TYR A N 1
ATOM 672 C CA . TYR A 1 90 ? -2.680 -27.242 37.571 1.00 24.07 96 TYR A CA 1
ATOM 673 C C . TYR A 1 90 ? -3.733 -27.775 36.631 1.00 29.97 96 TYR A C 1
ATOM 674 O O . TYR A 1 90 ? -4.757 -27.139 36.418 1.00 27.89 96 TYR A O 1
ATOM 683 N N . VAL A 1 91 ? -3.486 -28.955 36.072 1.0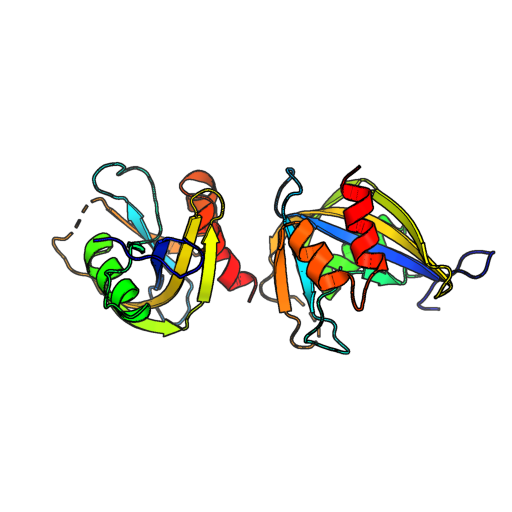0 27.83 97 VAL A N 1
ATOM 684 C CA . VAL A 1 91 ? -4.546 -29.698 35.442 1.00 24.31 97 VAL A CA 1
ATOM 685 C C . VAL A 1 91 ? -4.905 -30.836 36.389 1.00 22.70 97 VAL A C 1
ATOM 686 O O . VAL A 1 91 ? -4.098 -31.235 37.215 1.00 27.23 97 VAL A O 1
ATOM 690 N N . LEU A 1 92 ? -6.140 -31.315 36.302 1.00 29.77 98 LEU A N 1
ATOM 691 C CA . LEU A 1 92 ? -6.600 -32.413 37.152 1.00 31.73 98 LEU A CA 1
ATOM 692 C C . LEU A 1 92 ? -7.620 -33.210 36.368 1.00 32.40 98 LEU A C 1
ATOM 693 O O . LEU A 1 92 ? -8.462 -32.627 35.693 1.00 31.55 98 LEU A O 1
ATOM 698 N N . THR A 1 93 ? -7.515 -34.537 36.410 1.00 32.14 99 THR A N 1
ATOM 699 C CA . THR A 1 93 ? -8.516 -35.393 35.785 1.00 34.05 99 THR A CA 1
ATOM 700 C C . THR A 1 93 ? -9.571 -35.746 36.819 1.00 33.95 99 THR A C 1
ATOM 701 O O . THR A 1 93 ? -9.266 -36.382 37.816 1.00 38.89 99 THR A O 1
ATOM 705 N N . VAL A 1 94 ? -10.809 -35.323 36.592 1.00 33.04 100 VAL A N 1
ATOM 706 C CA . VAL A 1 94 ? -11.870 -35.565 37.564 1.00 35.10 100 VAL A CA 1
ATOM 707 C C . VAL A 1 94 ? -12.203 -37.047 37.653 1.00 44.23 100 VAL A C 1
ATOM 708 O O . VAL A 1 94 ? -12.471 -37.675 36.641 1.00 41.32 100 VAL A O 1
ATOM 712 N N . THR A 1 95 ? -12.190 -37.615 38.852 1.00 45.29 101 THR A N 1
ATOM 713 C CA . THR A 1 95 ? -12.649 -38.992 38.993 1.00 51.90 101 THR A CA 1
ATOM 714 C C . THR A 1 95 ? -14.005 -39.091 39.708 1.00 57.66 101 THR A C 1
ATOM 715 O O . THR A 1 95 ? -14.756 -40.044 39.490 1.00 66.35 101 THR A O 1
ATOM 719 N N . GLU A 1 96 ? -14.324 -38.120 40.558 1.00 53.00 102 GLU A N 1
ATOM 720 C CA . GLU A 1 96 ? -15.593 -38.158 41.276 1.00 56.80 102 GLU A CA 1
ATOM 721 C C . GLU A 1 96 ? -16.245 -36.784 41.309 1.00 51.43 102 GLU A C 1
ATOM 722 O O . GLU A 1 96 ? -15.577 -35.779 41.533 1.00 50.95 102 GLU A O 1
ATOM 724 N N . ILE A 1 97 ? -17.548 -36.744 41.045 1.00 55.75 103 ILE A N 1
ATOM 725 C CA . ILE A 1 97 ? -18.315 -35.510 41.165 1.00 60.81 103 ILE A CA 1
ATOM 726 C C . ILE A 1 97 ? -19.191 -35.610 42.400 1.00 58.12 103 ILE A C 1
ATOM 727 O O . ILE A 1 97 ? -20.104 -36.423 42.441 1.00 65.25 103 ILE A O 1
ATOM 732 N N . LEU A 1 98 ? -18.905 -34.788 43.405 1.00 52.04 104 LEU A N 1
ATOM 733 C CA . LEU A 1 98 ? -19.589 -34.881 44.688 1.00 54.92 104 LEU A CA 1
ATOM 734 C C . LEU A 1 98 ? -21.003 -34.326 44.579 1.00 67.17 104 LEU A C 1
ATOM 735 O O . LEU A 1 98 ? -21.205 -33.116 44.453 1.00 73.98 104 LEU A O 1
ATOM 737 N N . GLU A 1 99 ? -21.972 -35.237 44.607 1.00 66.90 105 GLU A N 1
ATOM 738 C CA . GLU A 1 99 ? -23.387 -34.899 44.573 1.00 72.36 105 GLU A CA 1
ATOM 739 C C . GLU A 1 99 ? -23.763 -34.121 45.824 1.00 78.03 105 GLU A C 1
ATOM 740 O O . GLU A 1 99 ? -23.109 -34.254 46.861 1.00 74.49 105 GLU A O 1
ATOM 746 N N . ASP A 1 100 ? -24.799 -33.294 45.709 1.00 86.79 106 ASP A N 1
ATOM 747 C CA . ASP A 1 100 ? -25.266 -32.456 46.809 1.00 93.02 106 ASP A CA 1
ATOM 748 C C . ASP A 1 100 ? -24.162 -31.490 47.219 1.00 95.49 106 ASP A C 1
ATOM 749 O O . ASP A 1 100 ? -23.784 -31.409 48.390 1.00 102.01 106 ASP A O 1
ATOM 751 N N . TRP A 1 101 ? -23.645 -30.770 46.227 1.00 87.77 107 TRP A N 1
ATOM 752 C CA . TRP A 1 101 ? -22.628 -29.751 46.440 1.00 80.71 107 TRP A CA 1
ATOM 753 C C . TRP A 1 101 ? -23.193 -28.370 46.108 1.00 83.59 107 TRP A C 1
ATOM 754 O O . TRP A 1 101 ? -22.812 -27.363 46.713 1.00 85.66 107 TRP A O 1
ATOM 765 N N . ARG A 1 109 ? -24.756 -21.819 43.296 1.00 66.54 115 ARG A N 1
ATOM 766 C CA . ARG A 1 109 ? -23.516 -22.224 42.635 1.00 63.97 115 ARG A CA 1
ATOM 767 C C . ARG A 1 109 ? -23.801 -23.339 41.627 1.00 69.02 115 ARG A C 1
ATOM 768 O O . ARG A 1 109 ? -24.630 -24.216 41.877 1.00 75.45 115 ARG A O 1
ATOM 770 N N . LYS A 1 110 ? -23.129 -23.296 40.481 1.00 58.87 116 LYS A N 1
ATOM 771 C CA . LYS A 1 110 ? -23.348 -24.292 39.436 1.00 58.46 116 LYS A CA 1
ATOM 772 C C . LYS A 1 110 ? -22.016 -24.774 38.862 1.00 48.20 116 LYS A C 1
ATOM 773 O O . LYS A 1 110 ? -20.964 -24.209 39.154 1.00 43.72 116 LYS A O 1
ATOM 775 N N . ARG A 1 111 ? -22.068 -25.830 38.055 1.00 45.78 117 ARG A N 1
ATOM 776 C CA . ARG A 1 111 ? -20.866 -26.386 37.448 1.00 40.57 117 ARG A CA 1
ATOM 777 C C . ARG A 1 111 ? -21.240 -27.178 36.204 1.00 40.24 117 ARG A C 1
ATOM 778 O O . ARG A 1 111 ? -22.168 -27.993 36.225 1.00 45.40 117 ARG A O 1
ATOM 786 N N . GLU A 1 112 ? -20.521 -26.920 35.116 1.00 39.32 118 GLU A N 1
ATOM 787 C CA . GLU A 1 112 ? -20.856 -27.489 33.816 1.00 44.87 118 GLU A CA 1
ATOM 788 C C . GLU A 1 112 ? -19.599 -27.872 33.079 1.00 39.97 118 GLU A C 1
ATOM 789 O O . GLU A 1 112 ? -18.578 -27.207 33.210 1.00 38.32 118 GLU A O 1
ATOM 795 N N . TRP A 1 113 ? -19.683 -28.935 32.287 1.00 43.13 119 TRP A N 1
ATOM 796 C CA . TRP A 1 113 ? -18.605 -29.276 31.370 1.00 36.01 119 TRP A CA 1
ATOM 797 C C . TRP A 1 113 ? -18.662 -28.355 30.162 1.00 38.58 119 TRP A C 1
ATOM 798 O O . TRP A 1 113 ? -19.743 -28.072 29.641 1.00 39.18 119 TRP A O 1
ATOM 809 N N . PHE A 1 114 ? -17.495 -27.891 29.730 1.00 33.93 120 PHE A N 1
ATOM 810 C CA . PHE A 1 114 ? -17.358 -27.106 28.513 1.00 35.15 120 PHE A CA 1
ATOM 811 C C . PHE A 1 114 ? -16.239 -27.666 27.665 1.00 33.69 120 PHE A C 1
ATOM 812 O O . PHE A 1 114 ? -15.169 -27.917 28.189 1.00 30.61 120 PHE A O 1
ATOM 820 N N . LYS A 1 115 ? -16.477 -27.834 26.360 1.00 39.36 121 LYS A N 1
ATOM 821 C CA . LYS A 1 115 ? -15.380 -28.059 25.412 1.00 36.45 121 LYS A CA 1
ATOM 822 C C . LYS A 1 115 ? -14.423 -26.889 25.599 1.00 37.48 121 LYS A C 1
ATOM 823 O O . LYS A 1 115 ? -14.869 -25.776 25.857 1.00 48.06 121 LYS A O 1
ATOM 825 N N . VAL A 1 116 ? -13.121 -27.131 25.510 1.00 35.17 122 VAL A N 1
ATOM 826 C CA . VAL A 1 116 ? -12.129 -26.098 25.831 1.00 33.37 122 VAL A CA 1
ATOM 827 C C . VAL A 1 116 ? -12.373 -24.798 25.050 1.00 41.22 122 VAL A C 1
ATOM 828 O O . VAL A 1 116 ? -12.366 -23.702 25.623 1.00 37.49 122 VAL A O 1
ATOM 832 N N . GLU A 1 117 ? -12.634 -24.919 23.748 1.00 38.01 123 GLU A N 1
ATOM 833 C CA . GLU A 1 117 ? -12.830 -23.733 22.926 1.00 40.78 123 GLU A CA 1
ATOM 834 C C . GLU A 1 117 ? -14.038 -22.900 23.367 1.00 39.89 123 GLU A C 1
ATOM 835 O O . GLU A 1 117 ? -14.009 -21.670 23.320 1.00 40.88 123 GLU A O 1
ATOM 841 N N . ASP A 1 118 ? -15.104 -23.574 23.782 1.00 35.29 124 ASP A N 1
ATOM 842 C CA . ASP A 1 118 ? -16.291 -22.879 24.243 1.00 41.75 124 ASP A CA 1
ATOM 843 C C . ASP A 1 118 ? -16.038 -22.233 25.602 1.00 39.67 124 ASP A C 1
ATOM 844 O O . ASP A 1 118 ? -16.553 -21.148 25.897 1.00 37.97 124 ASP A O 1
ATOM 849 N N . ALA A 1 119 ? -15.236 -22.915 26.414 1.00 35.90 125 ALA A N 1
ATOM 850 C CA . ALA A 1 119 ? -14.827 -22.419 27.719 1.00 33.38 125 ALA A CA 1
ATOM 851 C C . ALA A 1 119 ? -14.037 -21.134 27.581 1.00 37.29 125 ALA A C 1
ATOM 852 O O . ALA A 1 119 ? -14.243 -20.188 28.337 1.00 37.55 125 ALA A O 1
ATOM 854 N N . ILE A 1 120 ? -13.115 -21.103 26.627 1.00 35.29 126 ILE A N 1
ATOM 855 C CA . ILE A 1 120 ? -12.349 -19.890 26.366 1.00 31.98 126 ILE A CA 1
ATOM 856 C C . ILE A 1 120 ? -13.267 -18.756 25.966 1.00 36.58 126 ILE A C 1
ATOM 857 O O . ILE A 1 120 ? -13.117 -17.636 26.450 1.00 45.25 126 ILE A O 1
ATOM 862 N N . LYS A 1 121 ? -14.235 -19.043 25.099 1.00 40.09 127 LYS A N 1
ATOM 863 C CA . LYS A 1 121 ? -15.184 -18.015 24.679 1.00 45.26 127 LYS A CA 1
ATOM 864 C C . LYS A 1 121 ? -16.028 -17.535 25.857 1.00 42.35 127 LYS A C 1
ATOM 865 O O . LYS A 1 121 ? -16.275 -16.359 26.009 1.00 39.71 127 LYS A O 1
ATOM 871 N N . VAL A 1 122 ? -16.468 -18.456 26.693 1.00 34.10 128 VAL A N 1
ATOM 872 C CA . VAL A 1 122 ? -17.257 -18.087 27.845 1.00 36.52 128 VAL A CA 1
ATOM 873 C C . VAL A 1 122 ? -16.409 -17.199 28.752 1.00 36.73 128 VAL A C 1
ATOM 874 O O . VAL A 1 122 ? -16.830 -16.126 29.168 1.00 45.12 128 VAL A O 1
ATOM 878 N N . LEU A 1 123 ? -15.189 -17.627 29.018 1.00 31.05 129 LEU A N 1
ATOM 879 C CA . LEU A 1 123 ? -14.349 -16.930 29.987 1.00 34.86 129 LEU A CA 1
ATOM 880 C C . LEU A 1 123 ? -13.858 -15.572 29.492 1.00 32.95 129 LEU A C 1
ATOM 881 O O . LEU A 1 123 ? -13.601 -14.670 30.303 1.00 34.61 129 LEU A O 1
ATOM 886 N N . GLN A 1 124 ? -13.751 -15.413 28.173 1.00 34.46 130 GLN A N 1
ATOM 887 C CA . GLN A 1 124 ? -13.276 -14.156 27.581 1.00 37.66 130 GLN A CA 1
ATOM 888 C C . GLN A 1 124 ? -14.173 -13.021 27.963 1.00 42.09 130 GLN A C 1
ATOM 889 O O . GLN A 1 124 ? -13.756 -11.868 27.997 1.00 48.15 130 GLN A O 1
ATOM 895 N N . CYS A 1 125 ? -15.422 -13.374 28.239 1.00 51.19 131 CYS A N 1
ATOM 896 C CA . CYS A 1 125 ? -16.438 -12.424 28.672 1.00 58.50 131 CYS A CA 1
ATOM 897 C C . CYS A 1 125 ? -16.529 -12.377 30.186 1.00 50.55 131 CYS A C 1
ATOM 898 O O . CYS A 1 125 ? -16.551 -11.302 30.785 1.00 50.01 131 CYS A O 1
ATOM 901 N N . HIS A 1 126 ? -16.577 -13.558 30.796 1.00 41.85 132 HIS A N 1
ATOM 902 C CA . HIS A 1 126 ? -16.816 -13.673 32.231 1.00 55.61 132 HIS A CA 1
ATOM 903 C C . HIS A 1 126 ? -15.589 -13.346 33.091 1.00 53.64 132 HIS A C 1
ATOM 904 O O . HIS A 1 126 ? -15.712 -12.659 34.103 1.00 57.60 132 HIS A O 1
ATOM 911 N N . LYS A 1 127 ? -14.418 -13.824 32.677 1.00 40.95 133 LYS A N 1
ATOM 912 C CA . LYS A 1 127 ? -13.214 -13.759 33.507 1.00 35.88 133 LYS A CA 1
ATOM 913 C C . LYS A 1 127 ? -11.973 -13.935 32.625 1.00 30.45 133 LYS A C 1
ATOM 914 O O . LYS A 1 127 ? -11.425 -15.031 32.532 1.00 29.46 133 LYS A O 1
ATOM 920 N N . PRO A 1 128 ? -11.559 -12.861 31.938 1.00 33.55 134 PRO A N 1
ATOM 921 C CA . PRO A 1 128 ? -10.504 -12.909 30.921 1.00 37.89 134 PRO A CA 1
ATOM 922 C C . PRO A 1 128 ? -9.228 -13.576 31.402 1.00 37.30 134 PRO A C 1
ATOM 923 O O . PRO A 1 128 ? -8.643 -14.347 30.643 1.00 35.17 134 PRO A O 1
ATOM 927 N N . VAL A 1 129 ? -8.818 -13.299 32.638 1.00 36.52 135 VAL A N 1
ATOM 928 C CA . VAL A 1 129 ? -7.603 -13.902 33.189 1.00 38.18 135 VAL A CA 1
ATOM 929 C C . VAL A 1 129 ? -7.682 -15.439 33.189 1.00 34.34 135 VAL A C 1
ATOM 930 O O . VAL A 1 129 ? -6.701 -16.116 32.883 1.00 36.56 135 VAL A O 1
ATOM 934 N N . HIS A 1 130 ? -8.853 -15.996 33.485 1.00 31.84 136 HIS A N 1
ATOM 935 C CA . HIS A 1 130 ? -8.994 -17.455 33.511 1.00 28.83 136 HIS A CA 1
ATOM 936 C C . HIS A 1 130 ? -8.948 -18.033 32.111 1.00 31.92 136 HIS A C 1
ATOM 937 O O . HIS A 1 130 ? -8.584 -19.199 31.925 1.00 29.78 136 HIS A O 1
ATOM 944 N N . ALA A 1 131 ? -9.338 -17.223 31.128 1.00 32.47 137 ALA A N 1
ATOM 945 C CA . ALA A 1 131 ? -9.291 -17.664 29.742 1.00 31.85 137 ALA A CA 1
ATOM 946 C C . ALA A 1 131 ? -7.838 -17.925 29.346 1.00 33.97 137 ALA A C 1
ATOM 947 O O . ALA A 1 131 ? -7.555 -18.842 28.572 1.00 31.70 137 ALA A O 1
ATOM 949 N N . GLU A 1 132 ? -6.922 -17.129 29.895 1.00 30.90 138 GLU A N 1
ATOM 950 C CA . GLU A 1 132 ? -5.497 -17.319 29.633 1.00 29.56 138 GLU A CA 1
ATOM 951 C C . GLU A 1 132 ? -5.010 -18.683 30.080 1.00 28.43 138 GLU A C 1
ATOM 952 O O . GLU A 1 132 ? -4.112 -19.241 29.458 1.00 32.26 138 GLU A O 1
ATOM 958 N N . TYR A 1 133 ? -5.594 -19.221 31.150 1.00 24.04 139 TYR A N 1
ATOM 959 C CA . TYR A 1 133 ? -5.214 -20.549 31.607 1.00 25.65 139 TYR A CA 1
ATOM 960 C C . TYR A 1 133 ? -5.458 -21.564 30.491 1.00 30.50 139 TYR A C 1
ATOM 961 O O . TYR A 1 133 ? -4.606 -22.409 30.202 1.00 31.14 139 TYR A O 1
ATOM 970 N N . LEU A 1 134 ? -6.643 -21.514 29.898 1.00 30.94 140 LEU A N 1
ATOM 971 C CA . LEU A 1 134 ? -6.989 -22.487 28.873 1.00 28.98 140 LEU A CA 1
ATOM 972 C C . LEU A 1 134 ? -6.216 -22.215 27.598 1.00 34.55 140 LEU A C 1
ATOM 973 O O . LEU A 1 134 ? -5.896 -23.143 26.871 1.00 37.45 140 LEU A O 1
ATOM 978 N N . GLU A 1 135 ? -5.927 -20.945 27.318 1.00 31.12 141 GLU A N 1
ATOM 979 C CA . GLU A 1 135 ? -5.128 -20.598 26.140 1.00 34.87 141 GLU A CA 1
ATOM 980 C C . GLU A 1 135 ? -3.738 -21.213 26.215 1.00 30.47 141 GLU A C 1
ATOM 981 O O . GLU A 1 135 ? -3.170 -21.582 25.193 1.00 32.45 141 GLU A O 1
ATOM 987 N N . LYS A 1 136 ? -3.207 -21.330 27.428 1.00 32.34 142 LYS A N 1
ATOM 988 C CA . LYS A 1 136 ? -1.887 -21.917 27.646 1.00 31.75 142 LYS A CA 1
ATOM 989 C C . LYS A 1 136 ? -1.832 -23.373 27.175 1.00 35.12 142 LYS A C 1
ATOM 990 O O . LYS A 1 136 ? -0.796 -23.827 26.697 1.00 36.34 142 LYS A O 1
ATOM 996 N N . LEU A 1 137 ? -2.951 -24.092 27.276 1.00 36.23 143 LEU A N 1
ATOM 997 C CA . LEU A 1 137 ? -3.030 -25.441 26.723 1.00 42.33 143 LEU A CA 1
ATOM 998 C C . LEU A 1 137 ? -2.743 -25.456 25.237 1.00 46.63 143 LEU A C 1
ATOM 999 O O . LEU A 1 137 ? -2.020 -26.324 24.763 1.00 56.51 143 LEU A O 1
ATOM 1004 N N . LYS A 1 138 ? -3.320 -24.513 24.497 1.00 38.75 144 LYS A N 1
ATOM 1005 C CA . LYS A 1 138 ? -3.068 -24.451 23.065 1.00 41.58 144 LYS A CA 1
ATOM 1006 C C . LYS A 1 138 ? -1.662 -23.919 22.803 1.00 44.79 144 LYS A C 1
ATOM 1007 O O . LYS A 1 138 ? -0.985 -24.380 21.888 1.00 50.77 144 LYS A O 1
ATOM 1013 N N . LEU A 1 139 ? -1.220 -22.951 23.603 1.00 45.40 145 LEU A N 1
ATOM 1014 C CA . LEU A 1 139 ? 0.105 -22.381 23.413 1.00 47.23 145 LEU A CA 1
ATOM 1015 C C . LEU A 1 139 ? 1.165 -23.451 23.514 1.00 48.28 145 LEU A C 1
ATOM 1016 O O . LEU A 1 139 ? 2.009 -23.565 22.636 1.00 54.06 145 LEU A O 1
ATOM 1021 N N . GLY A 1 140 ? 1.110 -24.243 24.579 1.00 43.81 146 GLY A N 1
ATOM 1022 C CA . GLY A 1 140 ? 2.132 -25.243 24.835 1.00 53.77 146 GLY A CA 1
ATOM 1023 C C . GLY A 1 140 ? 3.185 -24.739 25.811 1.00 58.61 146 GLY A C 1
ATOM 1024 O O . GLY A 1 140 ? 3.243 -23.545 26.124 1.00 57.89 146 GLY A O 1
ATOM 1025 N N . MET B 1 2 ? 16.527 -16.354 -6.028 1.00 75.19 8 MET B N 1
ATOM 1026 C CA . MET B 1 2 ? 16.059 -17.742 -5.977 1.00 76.52 8 MET B CA 1
ATOM 1027 C C . MET B 1 2 ? 14.992 -17.947 -4.901 1.00 69.56 8 MET B C 1
ATOM 1028 O O . MET B 1 2 ? 13.816 -18.122 -5.208 1.00 82.37 8 MET B O 1
ATOM 1033 N N . THR B 1 3 ? 15.411 -17.936 -3.639 1.00 55.72 9 THR B N 1
ATOM 1034 C CA . THR B 1 3 ? 14.493 -18.149 -2.523 1.00 53.17 9 THR B CA 1
ATOM 1035 C C . THR B 1 3 ? 14.519 -16.939 -1.573 1.00 52.25 9 THR B C 1
ATOM 1036 O O . THR B 1 3 ? 13.669 -16.788 -0.693 1.00 42.80 9 THR B O 1
ATOM 1040 N N . ARG B 1 4 ? 15.501 -16.067 -1.781 1.00 53.12 10 ARG B N 1
ATOM 1041 C CA . ARG B 1 4 ? 15.614 -14.825 -1.033 1.00 41.17 10 ARG B CA 1
ATOM 1042 C C . ARG B 1 4 ? 15.542 -13.664 -2.006 1.00 46.62 10 ARG B C 1
ATOM 1043 O O . ARG B 1 4 ? 15.617 -13.865 -3.219 1.00 46.80 10 ARG B O 1
ATOM 1051 N N . THR B 1 5 ? 15.392 -12.451 -1.489 1.00 34.72 11 THR B N 1
ATOM 1052 C CA . THR B 1 5 ? 15.240 -11.292 -2.361 1.00 46.05 11 THR B CA 1
ATOM 1053 C C . THR B 1 5 ? 16.028 -10.121 -1.787 1.00 40.86 11 THR B C 1
ATOM 1054 O O . THR B 1 5 ? 16.208 -10.025 -0.573 1.00 41.40 11 THR B O 1
ATOM 1058 N N . TYR B 1 6 ? 16.519 -9.248 -2.661 1.00 33.71 12 TYR B N 1
ATOM 1059 C CA . TYR B 1 6 ? 17.396 -8.159 -2.245 1.00 39.57 12 TYR B CA 1
ATOM 1060 C C . TYR B 1 6 ? 17.020 -6.844 -2.905 1.00 40.60 12 TYR B C 1
ATOM 1061 O O . TYR B 1 6 ? 16.382 -6.837 -3.960 1.00 37.25 12 TYR B O 1
ATOM 1070 N N . ASP B 1 7 ? 17.408 -5.724 -2.303 1.00 38.34 13 ASP B N 1
ATOM 1071 C CA . ASP B 1 7 ? 17.183 -4.444 -2.973 1.00 40.58 13 ASP B CA 1
ATOM 1072 C C . ASP B 1 7 ? 18.451 -4.006 -3.719 1.00 44.57 13 ASP B C 1
ATOM 1073 O O . ASP B 1 7 ? 19.477 -4.689 -3.668 1.00 40.18 13 ASP B O 1
ATOM 1078 N N . ARG B 1 8 ? 18.378 -2.877 -4.416 1.00 48.92 14 ARG B N 1
ATOM 1079 C CA . ARG B 1 8 ? 19.456 -2.448 -5.306 1.00 44.74 14 ARG B CA 1
ATOM 1080 C C . ARG B 1 8 ? 20.665 -1.866 -4.558 1.00 40.52 14 ARG B C 1
ATOM 1081 O O . ARG B 1 8 ? 21.700 -1.579 -5.162 1.00 43.00 14 ARG B O 1
ATOM 1089 N N . GLU B 1 9 ? 20.550 -1.708 -3.246 1.00 40.34 15 GLU B N 1
ATOM 1090 C CA . GLU B 1 9 ? 21.709 -1.346 -2.438 1.00 38.35 15 GLU B CA 1
ATOM 1091 C C . GLU B 1 9 ? 22.324 -2.572 -1.770 1.00 38.30 15 GLU B C 1
ATOM 1092 O O . GLU B 1 9 ? 23.295 -2.467 -1.030 1.00 49.38 15 GLU B O 1
ATOM 1098 N N . GLY B 1 10 ? 21.749 -3.741 -2.021 1.00 36.60 16 GLY B N 1
ATOM 1099 C CA . GLY B 1 10 ? 22.371 -4.976 -1.591 1.00 34.20 16 GLY B CA 1
ATOM 1100 C C . GLY B 1 10 ? 21.797 -5.561 -0.320 1.00 36.71 16 GLY B C 1
ATOM 1101 O O . GLY B 1 10 ? 22.324 -6.551 0.194 1.00 37.09 16 GLY B O 1
ATOM 1102 N N . PHE B 1 11 ? 20.720 -4.958 0.185 1.00 36.72 17 PHE B N 1
ATOM 1103 C CA . PHE B 1 11 ? 20.109 -5.380 1.445 1.00 38.47 17 PHE B CA 1
ATOM 1104 C C . PHE B 1 11 ? 19.157 -6.555 1.253 1.00 37.64 17 PHE B C 1
ATOM 1105 O O . PHE B 1 11 ? 18.383 -6.585 0.309 1.00 37.23 17 PHE B O 1
ATOM 1113 N N . LYS B 1 12 ? 19.220 -7.530 2.147 1.00 37.65 18 LYS B N 1
ATOM 1114 C CA . LYS B 1 12 ? 18.272 -8.623 2.106 1.00 38.98 18 LYS B CA 1
ATOM 1115 C C . LYS B 1 12 ? 16.939 -8.118 2.610 1.00 41.47 18 LYS B C 1
ATOM 1116 O O . LYS B 1 12 ? 16.874 -7.540 3.694 1.00 38.91 18 LYS B O 1
ATOM 1122 N N . LYS B 1 13 ? 15.886 -8.315 1.821 1.00 38.88 19 LYS B N 1
ATOM 1123 C CA . LYS B 1 13 ? 14.548 -7.885 2.198 1.00 35.15 19 LYS B CA 1
ATOM 1124 C C . LYS B 1 13 ? 13.898 -8.949 3.099 1.00 39.56 19 LYS B C 1
ATOM 1125 O O . LYS B 1 13 ? 13.893 -10.134 2.755 1.00 40.41 19 LYS B O 1
ATOM 1131 N N . ARG B 1 14 ? 13.372 -8.526 4.255 1.00 35.19 20 ARG B N 1
ATOM 1132 C CA . ARG B 1 14 ? 12.785 -9.452 5.246 1.00 32.19 20 ARG B CA 1
ATOM 1133 C C . ARG B 1 14 ? 11.483 -8.824 5.795 1.00 39.27 20 ARG B C 1
ATOM 1134 O O . ARG B 1 14 ? 11.193 -7.636 5.562 1.00 35.76 20 ARG B O 1
ATOM 1142 N N . ALA B 1 15 ? 10.677 -9.630 6.484 1.00 32.29 21 ALA B N 1
ATOM 1143 C CA . ALA B 1 15 ? 9.467 -9.141 7.132 1.00 32.35 21 ALA B CA 1
ATOM 1144 C C . ALA B 1 15 ? 9.395 -9.754 8.529 1.00 38.37 21 ALA B C 1
ATOM 1145 O O . ALA B 1 15 ? 9.882 -10.864 8.761 1.00 35.05 21 ALA B O 1
ATOM 1147 N N . ALA B 1 16 ? 8.832 -9.013 9.476 1.00 34.59 22 ALA B N 1
ATOM 1148 C CA . ALA B 1 16 ? 8.677 -9.517 10.831 1.00 32.11 22 ALA B CA 1
ATOM 1149 C C . ALA B 1 16 ? 7.376 -8.983 11.355 1.00 41.30 22 ALA B C 1
ATOM 1150 O O . ALA B 1 16 ? 6.767 -8.109 10.745 1.00 38.34 22 ALA B O 1
ATOM 1152 N N . CYS B 1 17 ? 6.931 -9.496 12.486 1.00 41.06 23 CYS B N 1
ATOM 1153 C CA . CYS B 1 17 ? 5.638 -9.061 12.975 1.00 38.08 23 CYS B CA 1
ATOM 1154 C C . CYS B 1 17 ? 5.534 -9.086 14.481 1.00 36.13 23 CYS B C 1
ATOM 1155 O O . CYS B 1 17 ? 5.842 -10.088 15.121 1.00 32.80 23 CYS B O 1
ATOM 1158 N N . LEU B 1 18 ? 5.096 -7.973 15.048 1.00 32.44 24 LEU B N 1
ATOM 1159 C CA . LEU B 1 18 ? 4.768 -7.959 16.455 1.00 32.63 24 LEU B CA 1
ATOM 1160 C C . LEU B 1 18 ? 3.330 -8.457 16.572 1.00 39.51 24 LEU B C 1
ATOM 1161 O O . LEU B 1 18 ? 2.402 -7.794 16.114 1.00 38.47 24 LEU B O 1
ATOM 1166 N N . CYS B 1 19 ? 3.156 -9.641 17.159 1.00 39.34 25 CYS B N 1
ATOM 1167 C CA . CYS B 1 19 ? 1.841 -10.259 17.289 1.00 39.18 25 CYS B CA 1
ATOM 1168 C C . CYS B 1 19 ? 1.297 -10.008 18.686 1.00 38.44 25 CYS B C 1
ATOM 1169 O O . CYS B 1 19 ? 1.774 -10.588 19.666 1.00 36.79 25 CYS B O 1
ATOM 1172 N N . PHE B 1 20 ? 0.290 -9.150 18.770 1.00 39.73 26 PHE B N 1
ATOM 1173 C CA . PHE B 1 20 ? -0.262 -8.749 20.058 1.00 39.52 26 PHE B CA 1
ATOM 1174 C C . PHE B 1 20 ? -1.475 -9.563 20.449 1.00 42.49 26 PHE B C 1
ATOM 1175 O O . PHE B 1 20 ? -2.149 -10.125 19.595 1.00 41.31 26 PHE B O 1
ATOM 1183 N N . ARG B 1 21 ? -1.747 -9.603 21.753 1.00 68.12 27 ARG B N 1
ATOM 1184 C CA . ARG B 1 21 ? -2.857 -10.369 22.316 1.00 58.23 27 ARG B CA 1
ATOM 1185 C C . ARG B 1 21 ? -4.191 -9.697 22.053 1.00 57.14 27 ARG B C 1
ATOM 1186 O O . ARG B 1 21 ? -5.238 -10.343 22.012 1.00 71.18 27 ARG B O 1
ATOM 1194 N N . SER B 1 22 ? -4.142 -8.382 21.895 1.00 56.68 28 SER B N 1
ATOM 1195 C CA . SER B 1 22 ? -5.342 -7.584 21.744 1.00 66.59 28 SER B CA 1
ATOM 1196 C C . SER B 1 22 ? -4.990 -6.273 21.069 1.00 67.97 28 SER B C 1
ATOM 1197 O O . SER B 1 22 ? -3.811 -5.971 20.881 1.00 61.03 28 SER B O 1
ATOM 1200 N N . GLU B 1 23 ? -6.011 -5.484 20.739 1.00 59.65 29 GLU B N 1
ATOM 1201 C CA . GLU B 1 23 ? -5.808 -4.185 20.104 1.00 59.71 29 GLU B CA 1
ATOM 1202 C C . GLU B 1 23 ? -5.136 -3.163 21.033 1.00 59.01 29 GLU B C 1
ATOM 1203 O O . GLU B 1 23 ? -4.745 -2.087 20.594 1.00 67.62 29 GLU B O 1
ATOM 1205 N N . GLN B 1 24 ? -5.002 -3.488 22.315 1.00 61.09 30 GLN B N 1
ATOM 1206 C CA . GLN B 1 24 ? -4.339 -2.576 23.246 1.00 63.41 30 GLN B CA 1
ATOM 1207 C C . GLN B 1 24 ? -2.818 -2.644 23.099 1.00 61.93 30 GLN B C 1
ATOM 1208 O O . GLN B 1 24 ? -2.105 -1.732 23.520 1.00 64.43 30 GLN B O 1
ATOM 1214 N N . GLU B 1 25 ? -2.328 -3.723 22.500 1.00 55.24 31 GLU B N 1
ATOM 1215 C CA . GLU B 1 25 ? -0.912 -3.842 22.160 1.00 54.04 31 GLU B CA 1
ATOM 1216 C C . GLU B 1 25 ? 0.001 -3.784 23.393 1.00 58.78 31 GLU B C 1
ATOM 1217 O O . GLU B 1 25 ? 1.087 -3.200 23.355 1.00 57.84 31 GLU B O 1
ATOM 1223 N N . ASP B 1 26 ? -0.434 -4.420 24.472 1.00 58.30 32 ASP B N 1
ATOM 1224 C CA . ASP B 1 26 ? 0.331 -4.432 25.713 1.00 64.71 32 ASP B CA 1
ATOM 1225 C C . ASP B 1 26 ? 1.162 -5.700 25.884 1.00 62.66 32 ASP B C 1
ATOM 1226 O O . ASP B 1 26 ? 2.134 -5.724 26.641 1.00 56.13 32 ASP B O 1
ATOM 1231 N N . GLU B 1 27 ? 0.778 -6.753 25.174 1.00 53.38 33 GLU B N 1
ATOM 1232 C CA . GLU B 1 27 ? 1.479 -8.026 25.267 1.00 52.00 33 GLU B CA 1
ATOM 1233 C C . GLU B 1 27 ? 1.753 -8.592 23.892 1.00 50.50 33 GLU B C 1
ATOM 1234 O O . GLU B 1 27 ? 0.849 -8.676 23.060 1.00 45.89 33 GLU B O 1
ATOM 1240 N N . VAL B 1 28 ? 3.007 -8.984 23.671 1.00 46.57 34 VAL B N 1
ATOM 1241 C CA . VAL B 1 28 ? 3.450 -9.499 22.384 1.00 47.97 34 VAL B CA 1
ATOM 1242 C C . VAL B 1 28 ? 3.894 -10.970 22.483 1.00 43.16 34 VAL B C 1
ATOM 1243 O O . VAL B 1 28 ? 4.464 -11.410 23.493 1.00 40.03 34 VAL B O 1
ATOM 1247 N N . LEU B 1 29 ? 3.606 -11.734 21.436 1.00 40.70 35 LEU B N 1
ATOM 1248 C CA . LEU B 1 29 ? 4.030 -13.130 21.368 1.00 39.11 35 LEU B CA 1
ATOM 1249 C C . LEU B 1 29 ? 5.480 -13.238 20.868 1.00 36.34 35 LEU B C 1
ATOM 1250 O O . LEU B 1 29 ? 5.805 -12.722 19.790 1.00 36.09 35 LEU B O 1
ATOM 1255 N N . LEU B 1 30 ? 6.342 -13.889 21.656 1.00 39.82 36 LEU B N 1
ATOM 1256 C CA . LEU B 1 30 ? 7.706 -14.243 21.229 1.00 42.03 36 LEU B CA 1
ATOM 1257 C C . LEU B 1 30 ? 7.812 -15.752 21.043 1.00 38.96 36 LEU B C 1
ATOM 1258 O O . LEU B 1 30 ? 7.057 -16.512 21.642 1.00 39.59 36 LEU B O 1
ATOM 1263 N N . VAL B 1 31 ? 8.750 -16.187 20.214 1.00 36.80 37 VAL B N 1
ATOM 1264 C CA . VAL B 1 31 ? 8.980 -17.615 20.049 1.00 37.33 37 VAL B CA 1
ATOM 1265 C C . VAL B 1 31 ? 10.452 -17.933 20.253 1.00 37.43 37 VAL B C 1
ATOM 1266 O O . VAL B 1 31 ? 11.300 -17.043 20.220 1.00 37.29 37 VAL B O 1
ATOM 1270 N N . SER B 1 32 ? 10.753 -19.207 20.473 1.00 40.15 38 SER B N 1
ATOM 1271 C 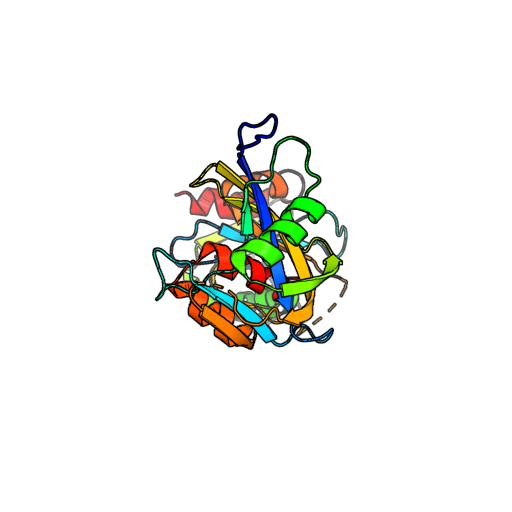CA . SER B 1 32 ? 12.123 -19.637 20.695 1.00 40.12 38 SER B CA 1
ATOM 1272 C C . SER B 1 32 ? 12.919 -19.742 19.397 1.00 41.27 38 SER B C 1
ATOM 1273 O O . SER B 1 32 ? 12.414 -20.214 18.379 1.00 41.46 38 SER B O 1
ATOM 1276 N N . SER B 1 33 ? 14.169 -19.289 19.437 1.00 42.70 39 SER B N 1
ATOM 1277 C CA . SER B 1 33 ? 15.100 -19.490 18.329 1.00 47.18 39 SER B CA 1
ATOM 1278 C C . SER B 1 33 ? 15.251 -20.987 18.030 1.00 50.38 39 SER B C 1
ATOM 1279 O O . SER B 1 33 ? 15.274 -21.811 18.947 1.00 52.71 39 SER B O 1
ATOM 1282 N N . SER B 1 34 ? 15.342 -21.346 16.753 1.00 56.29 40 SER B N 1
ATOM 1283 C CA . SER B 1 34 ? 15.574 -22.746 16.387 1.00 63.64 40 SER B CA 1
ATOM 1284 C C . SER B 1 34 ? 17.056 -23.114 16.553 1.00 61.69 40 SER B C 1
ATOM 1285 O O . SER B 1 34 ? 17.393 -24.260 16.858 1.00 64.94 40 SER B O 1
ATOM 1288 N N . ARG B 1 35 ? 17.934 -22.129 16.369 1.00 56.15 41 ARG B N 1
ATOM 1289 C CA . ARG B 1 35 ? 19.361 -22.301 16.630 1.00 60.63 41 ARG B CA 1
ATOM 1290 C C . ARG B 1 35 ? 19.616 -22.488 18.124 1.00 58.38 41 ARG B C 1
ATOM 1291 O O . ARG B 1 35 ? 20.152 -23.512 18.549 1.00 60.71 41 ARG B O 1
ATOM 1299 N N . TYR B 1 36 ? 19.228 -21.484 18.908 1.00 55.50 42 TYR B N 1
ATOM 1300 C CA . TYR B 1 36 ? 19.387 -21.498 20.363 1.00 52.90 42 TYR B CA 1
ATOM 1301 C C . TYR B 1 36 ? 18.028 -21.439 21.040 1.00 48.64 42 TYR B C 1
ATOM 1302 O O . TYR B 1 36 ? 17.510 -20.355 21.293 1.00 46.66 42 TYR B O 1
ATOM 1311 N N . PRO B 1 37 ? 17.438 -22.610 21.321 1.00 60.52 43 PRO B N 1
ATOM 1312 C CA . PRO B 1 37 ? 16.061 -22.692 21.826 1.00 59.88 43 PRO B CA 1
ATOM 1313 C C . PRO B 1 37 ? 15.819 -21.909 23.123 1.00 57.62 43 PRO B C 1
ATOM 1314 O O . PRO B 1 37 ? 14.666 -21.579 23.401 1.00 59.42 43 PRO B O 1
ATOM 1318 N N . ASP B 1 38 ? 16.865 -21.601 23.888 1.00 52.57 44 ASP B N 1
ATOM 1319 C CA . ASP B 1 38 ? 16.683 -20.832 25.118 1.00 46.99 44 ASP B CA 1
ATOM 1320 C C . ASP B 1 38 ? 16.575 -19.317 24.886 1.00 52.31 44 ASP B C 1
ATOM 1321 O O . ASP B 1 38 ? 16.376 -18.547 25.830 1.00 57.38 44 ASP B O 1
ATOM 1326 N N . GLN B 1 39 ? 16.689 -18.892 23.634 1.00 47.72 45 GLN B N 1
ATOM 1327 C CA . GLN B 1 39 ? 16.582 -17.477 23.305 1.00 42.90 45 GLN B CA 1
ATOM 1328 C C . GLN B 1 39 ? 15.227 -17.161 22.683 1.00 41.07 45 GLN B C 1
ATOM 1329 O O . GLN B 1 39 ? 14.690 -17.941 21.900 1.00 46.14 45 GLN B O 1
ATOM 1335 N N . TRP B 1 40 ? 14.676 -16.010 23.046 1.00 39.94 46 TRP B N 1
ATOM 1336 C CA . TRP B 1 40 ? 13.393 -15.580 22.532 1.00 38.41 46 TRP B CA 1
ATOM 1337 C C . TRP B 1 40 ? 13.621 -14.694 21.327 1.00 38.31 46 TRP B C 1
ATOM 1338 O O . TRP B 1 40 ? 14.600 -13.947 21.291 1.00 39.25 46 TRP B O 1
ATOM 1349 N N . ILE B 1 41 ? 12.738 -14.789 20.336 1.00 37.29 47 ILE B N 1
ATOM 1350 C CA . ILE B 1 41 ? 12.827 -13.944 19.154 1.00 37.15 47 ILE B CA 1
ATOM 1351 C C . ILE B 1 41 ? 11.462 -13.459 18.696 1.00 37.80 47 ILE B C 1
ATOM 1352 O O . ILE B 1 41 ? 10.432 -14.057 19.002 1.00 37.32 47 ILE B O 1
ATOM 1357 N N . VAL B 1 42 ? 11.466 -12.356 17.964 1.00 40.85 48 VAL B N 1
ATOM 1358 C CA . VAL B 1 42 ? 10.292 -11.938 17.223 1.00 34.41 48 VAL B CA 1
ATOM 1359 C C . VAL B 1 42 ? 10.254 -12.753 15.935 1.00 34.79 48 VAL B C 1
ATOM 1360 O O . VAL B 1 42 ? 11.257 -12.849 15.220 1.00 36.08 48 VAL B O 1
ATOM 1364 N N . PRO B 1 43 ? 9.093 -13.357 15.626 1.00 35.67 49 PRO B N 1
ATOM 1365 C CA . PRO B 1 43 ? 8.951 -14.139 14.389 1.00 39.70 49 PRO B CA 1
ATOM 1366 C C . PRO B 1 43 ? 9.203 -13.301 13.149 1.00 42.99 49 PRO B C 1
ATOM 1367 O O . PRO B 1 43 ? 8.730 -12.169 13.086 1.00 39.12 49 PRO B O 1
ATOM 1371 N N . GLY B 1 44 ? 9.934 -13.842 12.180 1.00 48.28 50 GLY B N 1
ATOM 1372 C CA . GLY B 1 44 ? 10.233 -13.097 10.971 1.00 45.86 50 GLY B CA 1
ATOM 1373 C C . GLY B 1 44 ? 11.300 -13.809 10.183 1.00 46.03 50 GLY B C 1
ATOM 1374 O O . GLY B 1 44 ? 11.922 -14.730 10.703 1.00 49.17 50 GLY B O 1
ATOM 1375 N N . GLY B 1 45 ? 11.523 -13.376 8.942 1.00 44.01 51 GLY B N 1
ATOM 1376 C CA . GLY B 1 45 ? 12.512 -13.996 8.074 1.00 44.45 51 GLY B CA 1
ATOM 1377 C C . GLY B 1 45 ? 12.565 -13.320 6.714 1.00 42.18 51 GLY B C 1
ATOM 1378 O O . GLY B 1 45 ? 11.906 -12.315 6.479 1.00 40.68 51 GLY B O 1
ATOM 1379 N N . GLY B 1 46 ? 13.360 -13.863 5.807 1.00 42.80 52 GLY B N 1
ATOM 1380 C CA . GLY B 1 46 ? 13.512 -13.261 4.495 1.00 41.21 52 GLY B CA 1
ATOM 1381 C C . GLY B 1 46 ? 12.221 -13.267 3.705 1.00 44.94 52 GLY B C 1
ATOM 1382 O O . GLY B 1 46 ? 11.423 -14.206 3.797 1.00 42.91 52 GLY B O 1
ATOM 1383 N N . MET B 1 47 ? 11.999 -12.204 2.936 1.00 42.33 53 MET B N 1
ATOM 1384 C CA . MET B 1 47 ? 10.886 -12.181 1.995 1.00 40.93 53 MET B CA 1
ATOM 1385 C C . MET B 1 47 ? 11.228 -13.054 0.804 1.00 36.59 53 MET B C 1
ATOM 1386 O O . MET B 1 47 ? 12.376 -13.106 0.371 1.00 40.43 53 MET B O 1
ATOM 1391 N N . GLU B 1 48 ? 10.232 -13.734 0.262 1.00 39.37 54 GLU B N 1
ATOM 1392 C CA . GLU B 1 48 ? 10.455 -14.519 -0.945 1.00 41.33 54 GLU B CA 1
ATOM 1393 C C . GLU B 1 48 ? 10.276 -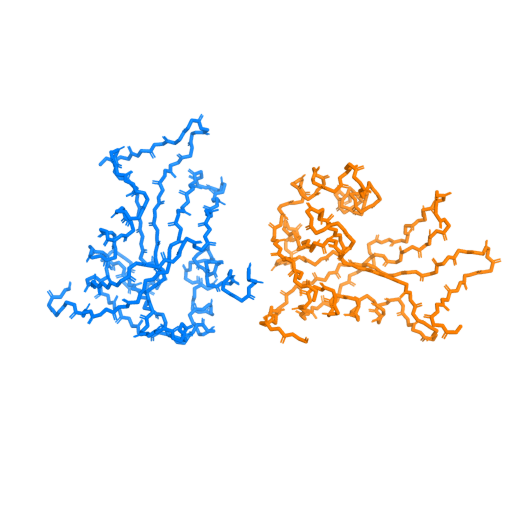13.645 -2.181 1.00 39.59 54 GLU B C 1
ATOM 1394 O O . GLU B 1 48 ? 9.713 -12.553 -2.098 1.00 42.01 54 GLU B O 1
ATOM 1400 N N . PRO B 1 49 ? 10.801 -14.101 -3.326 1.00 42.03 55 PRO B N 1
ATOM 1401 C CA . PRO B 1 49 ? 10.583 -13.373 -4.578 1.00 45.86 55 PRO B CA 1
ATOM 1402 C C . PRO B 1 49 ? 9.105 -13.151 -4.852 1.00 43.52 55 PRO B C 1
ATOM 1403 O O . PRO B 1 49 ? 8.275 -14.030 -4.590 1.00 45.63 55 PRO B O 1
ATOM 1407 N N . GLU B 1 50 ? 8.790 -11.951 -5.321 1.00 49.99 56 GLU B N 1
ATOM 1408 C CA . GLU B 1 50 ? 7.422 -11.571 -5.686 1.00 59.59 56 GLU B CA 1
ATOM 1409 C C . GLU B 1 50 ? 6.482 -11.444 -4.491 1.00 46.37 56 GLU B C 1
ATOM 1410 O O . GLU B 1 50 ? 5.330 -11.032 -4.644 1.00 48.17 56 GLU B O 1
ATOM 1416 N N . GLU B 1 51 ? 6.951 -11.803 -3.307 1.00 40.97 57 GLU B N 1
ATOM 1417 C CA . GLU B 1 51 ? 6.144 -11.585 -2.127 1.00 43.80 57 GLU B CA 1
ATOM 1418 C C . GLU B 1 51 ? 6.040 -10.098 -1.859 1.00 42.19 57 GLU B C 1
ATOM 1419 O O . GLU B 1 51 ? 6.987 -9.359 -2.089 1.00 44.82 57 GLU B O 1
ATOM 1425 N N . GLU B 1 52 ? 4.874 -9.664 -1.406 1.00 38.39 58 GLU B N 1
ATOM 1426 C CA . GLU B 1 52 ? 4.717 -8.331 -0.846 1.00 37.20 58 GLU B CA 1
ATOM 1427 C C . GLU B 1 52 ? 5.047 -8.443 0.642 1.00 41.24 58 GLU B C 1
ATOM 1428 O O . GLU B 1 52 ? 4.938 -9.535 1.214 1.00 43.13 58 GLU B O 1
ATOM 1434 N N . PRO B 1 53 ? 5.513 -7.342 1.270 1.00 41.02 59 PRO B N 1
ATOM 1435 C CA . PRO B 1 53 ? 5.992 -7.417 2.659 1.00 37.85 59 PRO B CA 1
ATOM 1436 C C . PRO B 1 53 ? 4.938 -7.932 3.629 1.00 39.69 59 PRO B C 1
ATOM 1437 O O . PRO B 1 53 ? 5.249 -8.783 4.457 1.00 35.92 59 PRO B O 1
ATOM 1441 N N . GLY B 1 54 ? 3.711 -7.435 3.525 1.00 35.32 60 GLY B N 1
ATOM 1442 C CA . GLY B 1 54 ? 2.613 -7.958 4.324 1.00 36.31 60 GLY B CA 1
ATOM 1443 C C . GLY B 1 54 ? 2.410 -9.461 4.173 1.00 36.55 60 GLY B C 1
ATOM 1444 O O . GLY B 1 54 ? 2.104 -10.150 5.151 1.00 34.52 60 GLY B O 1
ATOM 1445 N N . GLY B 1 55 ? 2.608 -9.977 2.962 1.00 34.04 61 GLY B N 1
ATO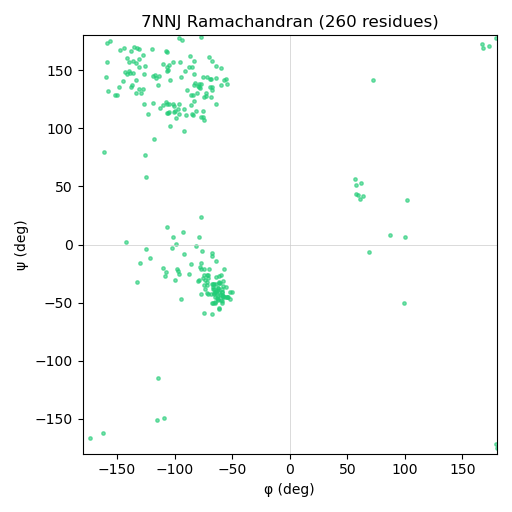M 1446 C CA . GLY B 1 55 ? 2.396 -11.387 2.699 1.00 33.70 61 GLY B CA 1
ATOM 1447 C C . GLY B 1 55 ? 3.467 -12.240 3.344 1.00 32.25 61 GLY B C 1
ATOM 1448 O O . GLY B 1 55 ? 3.187 -13.302 3.920 1.00 36.30 61 GLY B O 1
ATOM 1449 N N . ALA B 1 56 ? 4.709 -11.777 3.237 1.00 33.00 62 ALA B N 1
ATOM 1450 C CA . ALA B 1 56 ? 5.815 -12.446 3.885 1.00 30.93 62 ALA B CA 1
ATOM 1451 C C . ALA B 1 56 ? 5.629 -12.447 5.410 1.00 34.79 62 ALA B C 1
ATOM 1452 O O . ALA B 1 56 ? 5.973 -13.424 6.084 1.00 33.85 62 ALA B O 1
ATOM 1454 N N . ALA B 1 57 ? 5.097 -11.343 5.940 1.00 35.06 63 ALA B N 1
ATOM 1455 C CA . ALA B 1 57 ? 4.866 -11.170 7.380 1.00 36.55 63 ALA B CA 1
ATOM 1456 C C . ALA B 1 57 ? 3.832 -12.167 7.889 1.00 34.33 63 ALA B C 1
ATOM 1457 O O . ALA B 1 57 ? 4.055 -12.850 8.889 1.00 33.70 63 ALA B O 1
ATOM 1459 N N . VAL B 1 58 ? 2.700 -12.235 7.199 1.00 33.01 64 VAL B N 1
ATOM 1460 C CA . VAL B 1 58 ? 1.666 -13.209 7.519 1.00 35.72 64 VAL B CA 1
ATOM 1461 C C . VAL B 1 58 ? 2.229 -14.640 7.415 1.00 41.22 64 VAL B C 1
ATOM 1462 O O . VAL B 1 58 ? 1.946 -15.484 8.262 1.00 36.42 64 VAL B O 1
ATOM 1466 N N . ARG B 1 59 ? 3.048 -14.907 6.399 1.00 42.62 65 ARG B N 1
ATOM 1467 C CA . ARG B 1 59 ? 3.630 -16.245 6.220 1.00 40.02 65 ARG B CA 1
ATOM 1468 C C . ARG B 1 59 ? 4.582 -16.618 7.354 1.00 40.41 65 ARG B C 1
ATOM 1469 O O . ARG B 1 59 ? 4.553 -17.740 7.886 1.00 41.22 65 ARG B O 1
ATOM 1477 N N . GLU B 1 60 ? 5.439 -15.678 7.724 1.00 32.06 66 GLU B N 1
ATOM 1478 C CA . GLU B 1 60 ? 6.387 -15.927 8.791 1.00 34.24 66 GLU B CA 1
ATOM 1479 C C . GLU B 1 60 ? 5.690 -16.147 10.129 1.00 36.95 66 GLU B C 1
ATOM 1480 O O . GLU B 1 60 ? 6.105 -17.015 10.899 1.00 39.37 66 GLU B O 1
ATOM 1486 N N . VAL B 1 61 ? 4.643 -15.374 10.428 1.00 35.22 67 VAL B N 1
ATOM 1487 C CA . VAL B 1 61 ? 3.965 -15.579 11.716 1.00 40.75 67 VAL B CA 1
ATOM 1488 C C . VAL B 1 61 ? 3.281 -16.945 11.723 1.00 46.62 67 VAL B C 1
ATOM 1489 O O . VAL B 1 61 ? 3.295 -17.654 12.736 1.00 45.98 67 VAL B O 1
ATOM 1493 N N . TYR B 1 62 ? 2.712 -17.336 10.590 1.00 39.49 68 TYR B N 1
ATOM 1494 C CA . TYR B 1 62 ? 2.146 -18.663 10.500 1.00 37.00 68 TYR B CA 1
ATOM 1495 C C . TYR B 1 62 ? 3.241 -19.706 10.717 1.00 36.18 68 TYR B C 1
ATOM 1496 O O . TYR B 1 62 ? 3.140 -20.538 11.618 1.00 42.70 68 TYR B O 1
ATOM 1505 N N . GLU B 1 63 ? 4.302 -19.644 9.921 1.00 36.20 69 GLU B N 1
ATOM 1506 C CA . GLU B 1 63 ? 5.346 -20.666 9.977 1.00 35.48 69 GLU B CA 1
ATOM 1507 C C . GLU B 1 63 ? 6.073 -20.728 11.325 1.00 40.79 69 GLU B C 1
ATOM 1508 O O . GLU B 1 63 ? 6.285 -21.804 11.886 1.00 41.69 69 GLU B O 1
ATOM 1514 N N . GLU B 1 64 ? 6.451 -19.579 11.861 1.00 41.36 70 GLU B N 1
ATOM 1515 C CA . GLU B 1 64 ? 7.332 -19.596 13.022 1.00 45.42 70 GLU B CA 1
ATOM 1516 C C . GLU B 1 64 ? 6.591 -19.475 14.351 1.00 48.92 70 GLU B C 1
ATOM 1517 O O . GLU B 1 64 ? 7.099 -19.930 15.373 1.00 47.24 70 GLU B O 1
ATOM 1523 N N . ALA B 1 65 ? 5.401 -18.872 14.341 1.00 40.92 71 ALA B N 1
ATOM 1524 C CA . ALA B 1 65 ? 4.645 -18.651 15.579 1.00 39.69 71 ALA B CA 1
ATOM 1525 C C . ALA B 1 65 ? 3.396 -19.513 15.665 1.00 46.78 71 ALA B C 1
ATOM 1526 O O . ALA B 1 65 ? 2.857 -19.711 16.753 1.00 47.79 71 ALA B O 1
ATOM 1528 N N . GLY B 1 66 ? 2.920 -20.009 14.526 1.00 47.74 72 GLY B N 1
ATOM 1529 C CA . GLY B 1 66 ? 1.756 -20.881 14.513 1.00 41.62 72 GLY B CA 1
ATOM 1530 C C . GLY B 1 66 ? 0.495 -20.192 14.995 1.00 44.36 72 GLY B C 1
ATOM 1531 O O . GLY B 1 66 ? -0.300 -20.754 15.759 1.00 44.02 72 GLY B O 1
ATOM 1532 N N . VAL B 1 67 ? 0.307 -18.953 14.567 1.00 44.88 73 VAL B N 1
ATOM 1533 C CA . VAL B 1 67 ? -0.923 -18.253 14.892 1.00 45.51 73 VAL B CA 1
ATOM 1534 C C . VAL B 1 67 ? -1.488 -17.569 13.660 1.00 43.35 73 VAL B C 1
ATOM 1535 O O . VAL B 1 67 ? -0.773 -17.288 12.695 1.00 40.59 73 VAL B O 1
ATOM 1539 N N . LYS B 1 68 ? -2.795 -17.337 13.695 1.00 48.80 74 LYS B N 1
ATOM 1540 C CA . LYS B 1 68 ? -3.469 -16.581 12.655 1.00 49.69 74 LYS B CA 1
ATOM 1541 C C . LYS B 1 68 ? -4.038 -15.324 13.295 1.00 51.10 74 LYS B C 1
ATOM 1542 O O . LYS B 1 68 ? -4.441 -15.340 14.463 1.00 53.69 74 LYS B O 1
ATOM 1544 N N . GLY B 1 69 ? -4.067 -14.228 12.547 1.00 42.94 75 GLY B N 1
ATOM 1545 C CA . GLY B 1 69 ? -4.644 -13.015 13.082 1.00 42.27 75 GLY B CA 1
ATOM 1546 C C . GLY B 1 69 ? -4.998 -12.003 12.020 1.00 47.63 75 GLY B C 1
ATOM 1547 O O . GLY B 1 69 ? -5.112 -12.335 10.837 1.00 46.48 75 GLY B O 1
ATOM 1548 N N . LYS B 1 70 ? -5.184 -10.762 12.462 1.00 50.23 76 LYS B N 1
ATOM 1549 C CA . LYS B 1 70 ? -5.536 -9.649 11.586 1.00 48.72 76 LYS B CA 1
ATOM 1550 C C . LYS B 1 70 ? -4.320 -8.741 11.394 1.00 45.31 76 LYS B C 1
ATOM 1551 O O . LYS B 1 70 ? -3.851 -8.100 12.341 1.00 42.25 76 LYS B O 1
ATOM 1553 N N . LEU B 1 71 ? -3.796 -8.703 10.173 1.00 39.25 77 LEU B N 1
ATOM 1554 C CA . LEU B 1 71 ? -2.601 -7.917 9.904 1.00 37.69 77 LEU B CA 1
ATOM 1555 C C . LEU B 1 71 ? -2.926 -6.440 10.042 1.00 42.15 77 LEU B C 1
ATOM 1556 O O . LEU B 1 71 ? -3.950 -5.973 9.546 1.00 45.74 77 LEU B O 1
ATOM 1561 N N . GLY B 1 72 ? -2.044 -5.709 10.714 1.00 48.65 78 GLY B N 1
ATOM 1562 C CA . GLY B 1 72 ? -2.256 -4.295 10.950 1.00 46.43 78 GLY B CA 1
ATOM 1563 C C . GLY B 1 72 ? -1.222 -3.429 10.255 1.00 48.94 78 GLY B C 1
ATOM 1564 O O . GLY B 1 72 ? -0.675 -3.797 9.211 1.00 50.46 78 GLY B O 1
ATOM 1565 N N . ARG B 1 73 ? -0.943 -2.273 10.845 1.00 42.02 79 ARG B N 1
ATOM 1566 C CA . ARG B 1 73 ? -0.105 -1.278 10.199 1.00 46.65 79 ARG B CA 1
ATOM 1567 C C . ARG B 1 73 ? 1.344 -1.720 10.044 1.00 50.13 79 ARG B C 1
ATOM 1568 O O . ARG B 1 73 ? 1.834 -2.616 10.746 1.00 46.93 79 ARG B O 1
ATOM 1576 N N . LEU B 1 74 ? 2.018 -1.086 9.094 1.00 49.51 80 LEU B N 1
ATOM 1577 C CA . LEU B 1 74 ? 3.462 -1.161 8.988 1.00 44.52 80 LEU B CA 1
ATOM 1578 C C . LEU B 1 74 ? 4.045 -0.275 10.076 1.00 44.19 80 LEU B C 1
ATOM 1579 O O . LEU B 1 74 ? 3.928 0.942 10.018 1.00 45.06 80 LEU B O 1
ATOM 1584 N N . LEU B 1 75 ? 4.643 -0.886 11.085 1.00 42.87 81 LEU B N 1
ATOM 1585 C CA . LEU B 1 75 ? 5.268 -0.130 12.156 1.00 47.09 81 LEU B CA 1
ATOM 1586 C C . LEU B 1 75 ? 6.469 0.666 11.626 1.00 51.72 81 LEU B C 1
ATOM 1587 O O . LEU B 1 75 ? 6.663 1.836 11.973 1.00 56.35 81 LEU B O 1
ATOM 1592 N N . GLY B 1 76 ? 7.265 0.029 10.772 1.00 45.41 82 GLY B N 1
ATOM 1593 C CA . GLY B 1 76 ? 8.395 0.692 10.140 1.00 43.45 82 GLY B CA 1
ATOM 1594 C C . GLY B 1 76 ? 9.272 -0.249 9.334 1.00 38.59 82 GLY B C 1
ATOM 1595 O O . GLY B 1 76 ? 9.103 -1.468 9.384 1.00 37.24 82 GLY B O 1
ATOM 1596 N N . ILE B 1 77 ? 10.207 0.320 8.584 1.00 45.03 83 ILE B N 1
ATOM 1597 C CA . ILE B 1 77 ? 11.212 -0.469 7.892 1.00 39.76 83 ILE B CA 1
ATOM 1598 C C . ILE B 1 77 ? 12.510 -0.310 8.651 1.00 44.97 83 ILE B C 1
ATOM 1599 O O . ILE B 1 77 ? 13.076 0.781 8.704 1.00 56.21 83 ILE B O 1
ATOM 1604 N N . PHE B 1 78 ? 12.975 -1.400 9.244 1.00 41.96 84 PHE B N 1
ATOM 1605 C CA . PHE B 1 78 ? 14.150 -1.360 10.097 1.00 45.15 84 PHE B CA 1
ATOM 1606 C C . PHE B 1 78 ? 15.381 -1.843 9.348 1.00 53.88 84 PHE B C 1
ATOM 1607 O O . PHE B 1 78 ? 15.469 -3.011 8.948 1.00 50.82 84 PHE B O 1
ATOM 1615 N N . GLU B 1 79 ? 16.325 -0.923 9.164 1.00 58.43 85 GLU B N 1
ATOM 1616 C CA . GLU B 1 79 ? 17.590 -1.216 8.503 1.00 63.29 85 GLU B CA 1
ATOM 1617 C C . GLU B 1 79 ? 18.660 -1.660 9.483 1.00 64.27 85 GLU B C 1
ATOM 1618 O O . GLU B 1 79 ? 19.128 -0.866 10.295 1.00 73.63 85 GLU B O 1
ATOM 1624 N N . ASN B 1 80 ? 19.044 -2.927 9.413 1.00 57.14 86 ASN B N 1
ATOM 1625 C CA . ASN B 1 80 ? 20.167 -3.404 10.200 1.00 60.37 86 ASN B CA 1
ATOM 1626 C C . ASN B 1 80 ? 21.457 -3.296 9.387 1.00 70.54 86 ASN B C 1
ATOM 1627 O O . ASN B 1 80 ? 21.777 -4.166 8.576 1.00 67.23 86 ASN B O 1
ATOM 1632 N N . GLN B 1 81 ? 22.204 -2.221 9.617 1.00 79.74 87 GLN B N 1
ATOM 1633 C CA . GLN B 1 81 ? 23.432 -1.993 8.869 1.00 84.76 87 GLN B CA 1
ATOM 1634 C C . GLN B 1 81 ? 24.587 -2.837 9.410 1.00 90.59 87 GLN B C 1
ATOM 1635 O O . GLN B 1 81 ? 25.721 -2.671 8.973 1.00 97.92 87 GLN B O 1
ATOM 1637 N N . ASP B 1 82 ? 24.308 -3.734 10.356 1.00 88.48 88 ASP B N 1
ATOM 1638 C CA . ASP B 1 82 ? 25.342 -4.638 10.870 1.00 90.21 88 ASP B CA 1
ATOM 1639 C C . ASP B 1 82 ? 25.172 -6.023 10.265 1.00 71.53 88 ASP B C 1
ATOM 1640 O O . ASP B 1 82 ? 25.959 -6.923 10.523 1.00 64.33 88 ASP B O 1
ATOM 1642 N N . ARG B 1 83 ? 24.122 -6.188 9.469 1.00 71.73 89 ARG B N 1
ATOM 1643 C CA . ARG B 1 83 ? 23.819 -7.466 8.818 1.00 76.25 89 ARG B CA 1
ATOM 1644 C C . ARG B 1 83 ? 23.272 -7.274 7.395 1.00 62.58 89 ARG B C 1
ATOM 1645 O O . ARG B 1 83 ? 22.970 -8.251 6.717 1.00 57.05 89 ARG B O 1
ATOM 1653 N N . LYS B 1 84 ? 23.194 -6.019 6.941 1.00 56.84 90 LYS B N 1
ATOM 1654 C CA . LYS B 1 84 ? 22.666 -5.656 5.609 1.00 59.06 90 LYS B CA 1
ATOM 1655 C C . LYS B 1 84 ? 21.248 -6.167 5.440 1.00 47.79 90 LYS B C 1
ATOM 1656 O O . LYS B 1 84 ? 20.935 -6.844 4.461 1.00 47.09 90 LYS B O 1
ATOM 1662 N N . HIS B 1 85 ? 20.412 -5.847 6.422 1.00 53.53 91 HIS B N 1
ATOM 1663 C CA . HIS B 1 85 ? 19.002 -6.235 6.461 1.00 49.05 91 HIS B CA 1
ATOM 1664 C C . HIS B 1 85 ? 18.121 -5.008 6.368 1.00 50.18 91 HIS B C 1
ATOM 1665 O O . HIS B 1 85 ? 18.395 -4.004 7.027 1.00 61.34 91 HIS B O 1
ATOM 1672 N N . ARG B 1 86 ? 17.060 -5.087 5.577 1.00 44.24 92 ARG B N 1
ATOM 1673 C CA . ARG B 1 86 ? 15.956 -4.144 5.707 1.00 47.25 92 ARG B CA 1
ATOM 1674 C C . ARG B 1 86 ? 14.677 -4.929 5.963 1.00 52.02 92 ARG B C 1
ATOM 1675 O O . ARG B 1 86 ? 14.196 -5.657 5.093 1.00 48.67 92 ARG B O 1
ATOM 1683 N N . THR B 1 87 ? 14.139 -4.783 7.170 1.00 49.93 93 THR B N 1
ATOM 1684 C CA . THR B 1 87 ? 13.003 -5.580 7.611 1.00 40.50 93 THR B CA 1
ATOM 1685 C C . THR B 1 87 ? 11.741 -4.747 7.721 1.00 43.10 93 THR B C 1
ATOM 1686 O O . THR B 1 87 ? 11.696 -3.767 8.460 1.00 45.05 93 THR B O 1
ATOM 1690 N N . TYR B 1 88 ? 10.719 -5.130 6.965 1.00 36.24 94 TYR B N 1
ATOM 1691 C CA . TYR B 1 88 ? 9.391 -4.566 7.144 1.00 39.99 94 TYR B CA 1
ATOM 1692 C C . TYR B 1 88 ? 8.754 -5.171 8.387 1.00 40.19 94 TYR B C 1
ATOM 1693 O O . TYR B 1 88 ? 8.488 -6.368 8.418 1.00 40.79 94 TYR B O 1
ATOM 1702 N N . VAL B 1 89 ? 8.505 -4.362 9.412 1.00 34.31 95 VAL B N 1
ATOM 1703 C CA . VAL B 1 89 ? 7.926 -4.894 10.638 1.00 35.15 95 VAL B CA 1
ATOM 1704 C C . VAL B 1 89 ? 6.484 -4.460 10.766 1.00 41.02 95 VAL B C 1
ATOM 1705 O O . VAL B 1 89 ? 6.178 -3.271 10.757 1.00 42.39 95 VAL B O 1
ATOM 1709 N N . TYR B 1 90 ? 5.597 -5.437 10.876 1.00 39.42 96 TYR B N 1
ATOM 1710 C CA . TYR B 1 90 ? 4.178 -5.167 10.990 1.00 41.01 96 TYR B CA 1
ATOM 1711 C C . TYR B 1 90 ? 3.652 -5.414 12.398 1.00 43.47 96 TYR B C 1
ATOM 1712 O O . TYR B 1 90 ? 4.318 -6.039 13.227 1.00 41.53 96 TYR B O 1
ATOM 1721 N N . VAL B 1 91 ? 2.449 -4.922 12.661 1.00 42.85 97 VAL B N 1
ATOM 1722 C CA . VAL B 1 91 ? 1.731 -5.355 13.839 1.00 48.90 97 VAL B CA 1
ATOM 1723 C C . VAL B 1 91 ? 0.609 -6.267 13.370 1.00 47.21 97 VAL B C 1
ATOM 1724 O O . VAL B 1 91 ? 0.101 -6.134 12.258 1.00 48.74 97 VAL B O 1
ATOM 1728 N N . LEU B 1 92 ? 0.256 -7.218 14.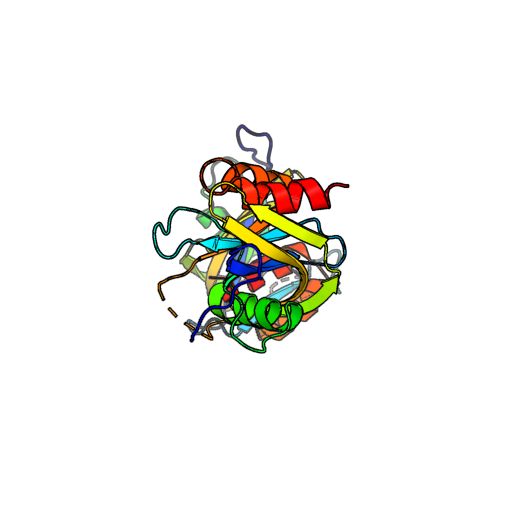219 1.00 44.84 98 LEU B N 1
ATOM 1729 C CA . LEU B 1 92 ? -0.853 -8.120 13.958 1.00 43.90 98 LEU B CA 1
ATOM 1730 C C . LEU B 1 92 ? -1.562 -8.454 15.266 1.00 46.79 98 LEU B C 1
ATOM 1731 O O . LEU B 1 92 ? -0.924 -8.661 16.311 1.00 43.11 98 LEU B O 1
ATOM 1736 N N . THR B 1 93 ? -2.887 -8.515 15.200 1.00 42.00 99 THR B N 1
ATOM 1737 C CA . THR B 1 93 ? -3.682 -8.922 16.338 1.00 43.58 99 THR B CA 1
ATOM 1738 C C . THR B 1 93 ? -4.008 -10.405 16.233 1.00 39.89 99 THR B C 1
ATOM 1739 O O . THR B 1 93 ? -4.752 -10.821 15.350 1.00 53.62 99 THR B O 1
ATOM 1743 N N . VAL B 1 94 ? -3.446 -11.198 17.136 1.00 40.43 100 VAL B N 1
ATOM 1744 C CA . VAL B 1 94 ? -3.683 -12.631 17.138 1.00 39.63 100 VAL B CA 1
ATOM 1745 C C . VAL B 1 94 ? -5.137 -12.946 17.418 1.00 50.24 100 VAL B C 1
ATOM 1746 O O . VAL B 1 94 ? -5.667 -12.568 18.461 1.00 62.83 100 VAL B O 1
ATOM 1750 N N . THR B 1 95 ? -5.792 -13.638 16.496 1.00 54.31 101 THR B N 1
ATOM 1751 C CA . THR B 1 95 ? -7.161 -14.071 16.763 1.00 63.34 101 THR B CA 1
ATOM 1752 C C . THR B 1 95 ? -7.228 -15.571 17.011 1.00 65.73 101 THR B C 1
ATOM 1753 O O . THR B 1 95 ? -8.152 -16.054 17.667 1.00 69.80 101 THR B O 1
ATOM 1757 N N . GLU B 1 96 ? -6.248 -16.308 16.501 1.00 65.82 102 GLU B N 1
ATOM 1758 C CA . GLU B 1 96 ? -6.237 -17.747 16.715 1.00 61.65 102 GLU B CA 1
ATOM 1759 C C . GLU B 1 96 ? -4.855 -18.301 17.053 1.00 51.71 102 GLU B C 1
ATOM 1760 O O . GLU B 1 96 ? -3.860 -17.905 16.454 1.00 44.78 102 GLU B O 1
ATOM 1766 N N . ILE B 1 97 ? -4.814 -19.210 18.027 1.00 44.20 103 ILE B N 1
ATOM 1767 C CA . ILE B 1 97 ? -3.621 -19.966 18.366 1.00 42.42 103 ILE B CA 1
ATOM 1768 C C . ILE B 1 97 ? -3.791 -21.386 17.829 1.00 48.55 103 ILE B C 1
ATOM 1769 O O . ILE B 1 97 ? -4.747 -22.071 18.200 1.00 51.80 103 ILE B O 1
ATOM 1774 N N . LEU B 1 98 ? -2.883 -21.823 16.956 1.00 49.71 104 LEU B N 1
ATOM 1775 C CA . LEU B 1 98 ? -2.958 -23.168 16.375 1.00 54.93 104 LEU B CA 1
ATOM 1776 C C . LEU B 1 98 ? -2.221 -24.161 17.254 1.00 56.50 104 LEU B C 1
ATOM 1777 O O . LEU B 1 98 ? -1.088 -23.897 17.665 1.00 53.82 104 LEU B O 1
ATOM 1782 N N . GLU B 1 99 ? -2.876 -25.293 17.523 1.00 63.64 105 GLU B N 1
ATOM 1783 C CA . GLU B 1 99 ? -2.357 -26.354 18.387 1.00 66.64 105 GLU B CA 1
ATOM 1784 C C . GLU B 1 99 ? -1.053 -26.933 17.832 1.00 79.82 105 GLU B C 1
ATOM 1785 O O . GLU B 1 99 ? -0.054 -26.996 18.552 1.00 87.05 105 GLU B O 1
ATOM 1787 N N . ASP B 1 100 ? -1.068 -27.379 16.574 1.00 84.04 106 ASP B N 1
ATOM 1788 C CA . ASP B 1 100 ? 0.161 -27.400 15.774 1.00 96.11 106 ASP B CA 1
ATOM 1789 C C . ASP B 1 100 ? -0.150 -27.440 14.280 1.00 103.28 106 ASP B C 1
ATOM 1790 O O . ASP B 1 100 ? -1.213 -27.893 13.853 1.00 105.14 106 ASP B O 1
ATOM 1795 N N . TRP B 1 101 ? 0.824 -26.982 13.500 1.00 106.39 107 TRP B N 1
ATOM 1796 C CA . TRP B 1 101 ? 0.595 -26.488 12.151 1.00 102.98 107 TRP B CA 1
ATOM 1797 C C . TRP B 1 101 ? 1.573 -27.054 11.120 1.00 96.73 107 TRP B C 1
ATOM 1798 O O . TRP B 1 101 ? 2.651 -27.540 11.467 1.00 93.89 107 TRP B O 1
ATOM 1809 N N . ILE B 1 107 ? 10.463 -28.828 15.220 1.00 105.30 113 ILE B N 1
ATOM 1810 C CA . ILE B 1 107 ? 11.549 -28.118 15.894 1.00 101.35 113 ILE B CA 1
ATOM 1811 C C . ILE B 1 107 ? 11.474 -28.271 17.409 1.00 90.16 113 ILE B C 1
ATOM 1812 O O . ILE B 1 107 ? 12.455 -28.626 18.062 1.00 82.78 113 ILE B O 1
ATOM 1817 N N . GLY B 1 108 ? 10.294 -28.008 17.956 1.00 92.17 114 GLY B N 1
ATOM 1818 C CA . GLY B 1 108 ? 10.111 -27.935 19.392 1.00 90.23 114 GLY B CA 1
ATOM 1819 C C . GLY B 1 108 ? 10.053 -26.477 19.802 1.00 85.36 114 GLY B C 1
ATOM 1820 O O . GLY B 1 108 ? 10.587 -26.091 20.842 1.00 84.01 114 GLY B O 1
ATOM 1821 N N . ARG B 1 109 ? 9.403 -25.667 18.967 1.00 79.22 115 ARG B N 1
ATOM 1822 C CA . ARG B 1 109 ? 9.341 -24.219 19.163 1.00 71.19 115 ARG B CA 1
ATOM 1823 C C . ARG B 1 109 ? 8.421 -23.801 20.310 1.00 61.97 115 ARG B C 1
ATOM 1824 O O . ARG B 1 109 ? 7.265 -24.195 20.353 1.00 66.10 115 ARG B O 1
ATOM 1832 N N . LYS B 1 110 ? 8.937 -22.991 21.231 1.00 56.95 116 LYS B N 1
ATOM 1833 C CA . LYS B 1 110 ? 8.127 -22.452 22.325 1.00 53.89 116 LYS B CA 1
ATOM 1834 C C . LYS B 1 110 ? 7.502 -21.116 21.931 1.00 48.31 116 LYS B C 1
ATOM 1835 O O . LYS B 1 110 ? 8.080 -20.374 21.136 1.00 43.42 116 LYS B O 1
ATOM 1837 N N . ARG B 1 111 ? 6.325 -20.830 22.488 1.00 41.00 117 ARG B N 1
ATOM 1838 C CA . ARG B 1 111 ? 5.643 -19.545 22.321 1.00 39.96 117 ARG B CA 1
ATOM 1839 C C . ARG B 1 111 ? 5.156 -19.036 23.661 1.00 41.16 117 ARG B C 1
ATOM 1840 O O . ARG B 1 111 ? 4.680 -19.815 24.473 1.00 48.28 117 ARG B O 1
ATOM 1848 N N . GLU B 1 112 ? 5.249 -17.731 23.889 1.00 40.23 118 GLU B N 1
ATOM 1849 C CA . GLU B 1 112 ? 4.802 -17.163 25.151 1.00 43.05 118 GLU B CA 1
ATOM 1850 C C . GLU B 1 112 ? 4.529 -15.678 25.013 1.00 39.18 118 GLU B C 1
ATOM 1851 O O . GLU B 1 112 ? 5.209 -14.980 24.263 1.00 41.33 118 GLU B O 1
ATOM 1857 N N . TRP B 1 113 ? 3.515 -15.208 25.728 1.00 40.65 119 TRP B N 1
ATOM 1858 C CA . TRP B 1 113 ? 3.192 -13.795 25.786 1.00 40.59 119 TRP B CA 1
ATOM 1859 C C . TRP B 1 113 ? 4.102 -13.024 26.741 1.00 41.70 119 TRP B C 1
ATOM 1860 O O . TRP B 1 113 ? 4.363 -13.461 27.866 1.00 44.20 119 TRP B O 1
ATOM 1871 N N . PHE B 1 114 ? 4.557 -11.863 26.283 1.00 48.57 120 PHE B N 1
ATOM 1872 C CA . PHE B 1 114 ? 5.377 -10.964 27.086 1.00 48.08 120 PHE B CA 1
ATOM 1873 C C . PHE B 1 114 ? 4.778 -9.571 27.096 1.00 42.88 120 PHE B C 1
ATOM 1874 O O . PHE B 1 114 ? 4.408 -9.051 26.051 1.00 46.27 120 PHE B O 1
ATOM 1882 N N . LYS B 1 115 ? 4.688 -8.951 28.264 1.00 50.39 121 LYS B N 1
ATOM 1883 C CA . LYS B 1 115 ? 4.413 -7.527 28.287 1.00 51.21 121 LYS B CA 1
ATOM 1884 C C . LYS B 1 115 ? 5.570 -6.855 27.523 1.00 53.08 121 LYS B C 1
ATOM 1885 O O . LYS B 1 115 ? 6.674 -7.399 27.442 1.00 50.64 121 LYS B O 1
ATOM 1891 N N . VAL B 1 116 ? 5.311 -5.704 26.920 1.00 53.49 122 VAL B N 1
ATOM 1892 C CA . VAL B 1 116 ? 6.289 -5.084 26.027 1.00 51.77 122 VAL B CA 1
ATOM 1893 C C . VAL B 1 116 ? 7.675 -4.872 26.666 1.00 50.21 122 VAL B C 1
ATOM 1894 O O . VAL B 1 116 ? 8.695 -5.190 26.053 1.00 44.75 122 VAL B O 1
ATOM 1898 N N . GLU B 1 117 ? 7.717 -4.367 27.898 1.00 51.35 123 GLU B N 1
ATOM 1899 C CA . GLU B 1 117 ? 9.002 -4.115 28.548 1.00 55.88 123 GLU B CA 1
ATOM 1900 C C . GLU B 1 117 ? 9.742 -5.414 28.867 1.00 56.16 123 GLU B C 1
ATOM 1901 O O . GLU B 1 117 ? 10.974 -5.459 28.814 1.00 54.01 123 GLU B O 1
ATOM 1907 N N . ASP B 1 118 ? 8.992 -6.464 29.195 1.00 52.43 124 ASP B N 1
ATOM 1908 C CA . ASP B 1 118 ? 9.579 -7.779 29.424 1.00 49.48 124 ASP B CA 1
ATOM 1909 C C . ASP B 1 118 ? 10.187 -8.331 28.133 1.00 48.43 124 ASP B C 1
ATOM 1910 O O . ASP B 1 118 ? 11.278 -8.904 28.141 1.00 49.54 124 ASP B O 1
ATOM 1915 N N . ALA B 1 119 ? 9.480 -8.157 27.021 1.00 46.25 125 ALA B N 1
ATOM 1916 C CA . ALA B 1 119 ? 9.968 -8.631 25.735 1.00 43.80 125 ALA B CA 1
ATOM 1917 C C . ALA B 1 119 ? 11.272 -7.908 25.375 1.00 48.83 125 ALA B C 1
ATOM 1918 O O . ALA B 1 119 ? 12.257 -8.542 24.999 1.00 55.17 125 ALA B O 1
ATOM 1920 N N . ILE B 1 120 ? 11.283 -6.586 25.529 1.00 45.97 126 ILE B N 1
ATOM 1921 C CA . ILE B 1 120 ? 12.503 -5.811 25.349 1.00 49.55 126 ILE B CA 1
ATOM 1922 C C . ILE B 1 120 ? 13.640 -6.343 26.241 1.00 52.37 126 ILE B C 1
ATOM 1923 O O . ILE B 1 120 ? 14.772 -6.512 25.779 1.00 50.46 126 ILE B O 1
ATOM 1928 N N . LYS B 1 121 ? 13.336 -6.624 27.506 1.00 54.90 127 LYS B N 1
ATOM 1929 C CA . LYS B 1 121 ? 14.348 -7.131 28.435 1.00 53.33 127 LYS B CA 1
ATOM 1930 C C . LYS B 1 121 ? 14.984 -8.439 27.931 1.00 54.85 127 LYS B C 1
ATOM 1931 O O . LYS B 1 121 ? 16.208 -8.587 27.973 1.00 64.14 127 LYS B O 1
ATOM 1933 N N . VAL B 1 122 ? 14.167 -9.373 27.442 1.00 51.83 128 VAL B N 1
ATOM 1934 C CA . VAL B 1 122 ? 14.676 -10.676 27.007 1.00 53.06 128 VAL B CA 1
ATOM 1935 C C . VAL B 1 122 ? 15.183 -10.675 25.563 1.00 50.94 128 VAL B C 1
ATOM 1936 O O . VAL B 1 122 ? 15.906 -11.589 25.162 1.00 57.07 128 VAL B O 1
ATOM 1940 N N . LEU B 1 123 ? 14.812 -9.672 24.772 1.00 42.53 129 LEU B N 1
ATOM 1941 C CA . LEU B 1 123 ? 15.344 -9.603 23.417 1.00 43.13 129 LEU B CA 1
ATOM 1942 C C . LEU B 1 123 ? 16.688 -8.866 23.329 1.00 46.21 129 LEU B C 1
ATOM 1943 O O . LEU B 1 123 ? 17.477 -9.105 22.413 1.00 42.88 129 LEU B O 1
ATOM 1948 N N . GLN B 1 124 ? 16.963 -7.969 24.269 1.00 48.71 130 GLN B N 1
ATOM 1949 C CA . GLN B 1 124 ? 17.947 -6.934 23.968 1.00 48.59 130 GLN B CA 1
ATOM 1950 C C . GLN B 1 124 ? 19.386 -7.400 24.037 1.00 55.18 130 GLN B C 1
ATOM 1951 O O . GLN B 1 124 ? 20.269 -6.745 23.486 1.00 60.58 130 GLN B O 1
ATOM 1957 N N . CYS B 1 125 ? 19.631 -8.548 24.656 1.00 52.58 131 CYS B N 1
ATOM 1958 C CA . CYS B 1 125 ? 20.993 -9.052 24.706 1.00 44.85 131 CYS B CA 1
ATOM 1959 C C . CYS B 1 125 ? 21.436 -9.625 23.352 1.00 44.64 131 CYS B C 1
ATOM 1960 O O . CYS B 1 125 ? 22.414 -9.153 22.764 1.00 57.24 131 CYS B O 1
ATOM 1963 N N . HIS B 1 126 ? 20.718 -10.620 22.846 1.00 40.88 132 HIS B N 1
ATOM 1964 C CA . HIS B 1 126 ? 21.097 -11.253 21.576 1.00 42.70 132 HIS B CA 1
ATOM 1965 C C . HIS B 1 126 ? 20.361 -10.750 20.336 1.00 46.79 132 HIS B C 1
ATOM 1966 O O . HIS B 1 126 ? 20.868 -10.880 19.218 1.00 50.20 132 HIS B O 1
ATOM 1973 N N . LYS B 1 127 ? 19.177 -10.177 20.535 1.00 41.42 133 LYS B N 1
ATOM 1974 C CA . LYS B 1 127 ? 18.368 -9.691 19.433 1.00 35.23 133 LYS B CA 1
ATOM 1975 C C . LYS B 1 127 ? 18.029 -8.225 19.636 1.00 36.04 133 LYS B C 1
ATOM 1976 O O . LYS B 1 127 ? 16.855 -7.864 19.681 1.00 37.63 133 LYS B O 1
ATOM 1982 N N . PRO B 1 128 ? 19.054 -7.368 19.765 1.00 37.72 134 PRO B N 1
ATOM 1983 C CA . PRO B 1 128 ? 18.759 -5.968 20.067 1.00 40.00 134 PRO B CA 1
ATOM 1984 C C . PRO B 1 128 ? 17.924 -5.251 18.991 1.00 38.92 134 PRO B C 1
ATOM 1985 O O . PRO B 1 128 ? 17.194 -4.310 19.335 1.00 40.05 134 PRO B O 1
ATOM 1989 N N . VAL B 1 129 ? 17.985 -5.670 17.727 1.00 41.97 135 VAL B N 1
ATOM 1990 C CA . VAL B 1 129 ? 17.142 -4.989 16.746 1.00 35.77 135 VAL B CA 1
ATOM 1991 C C . VAL B 1 129 ? 15.689 -5.434 16.898 1.00 35.47 135 VAL B C 1
ATOM 1992 O O . VAL B 1 129 ? 14.785 -4.661 16.629 1.00 37.39 135 VAL B O 1
ATOM 1996 N N . HIS B 1 130 ? 15.451 -6.657 17.362 1.00 35.79 136 HIS B N 1
ATOM 1997 C CA . HIS B 1 130 ? 14.073 -7.063 17.671 1.00 31.64 136 HIS B CA 1
ATOM 1998 C C . HIS B 1 130 ? 13.519 -6.179 18.790 1.00 34.25 136 HIS B C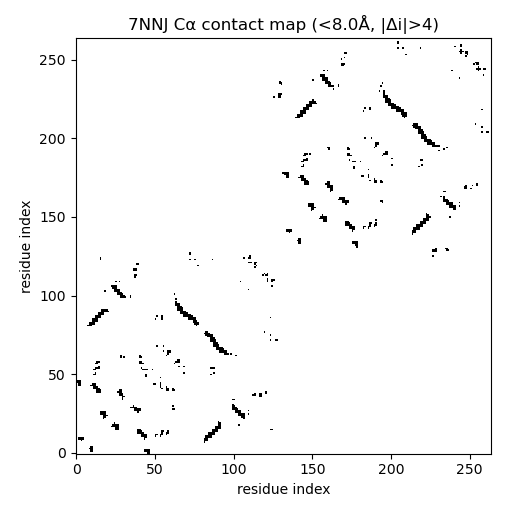 1
ATOM 1999 O O . HIS B 1 130 ? 12.359 -5.778 18.774 1.00 38.79 136 HIS B O 1
ATOM 2006 N N . ALA B 1 131 ? 14.364 -5.865 19.764 1.00 36.84 137 ALA B N 1
ATOM 2007 C CA . ALA B 1 131 ? 13.949 -4.997 20.859 1.00 42.50 137 ALA B CA 1
ATOM 2008 C C . ALA B 1 131 ? 13.669 -3.588 20.346 1.00 40.40 137 ALA B C 1
ATOM 2009 O O . ALA B 1 131 ? 12.777 -2.913 20.854 1.00 43.12 137 ALA B O 1
ATOM 2011 N N . GLU B 1 132 ? 14.428 -3.153 19.340 1.00 41.02 138 GLU B N 1
ATOM 2012 C CA . GLU B 1 132 ? 14.190 -1.863 18.683 1.00 41.73 138 GLU B CA 1
ATOM 2013 C C . GLU B 1 132 ? 12.788 -1.761 18.093 1.00 38.85 138 GLU B C 1
ATOM 2014 O O . GLU B 1 132 ? 12.192 -0.676 18.089 1.00 41.46 138 GLU B O 1
ATOM 2020 N N . TYR B 1 133 ? 12.268 -2.873 17.572 1.00 38.00 139 TYR B N 1
ATOM 2021 C CA . TYR B 1 133 ? 10.919 -2.870 16.998 1.00 38.74 139 TYR B CA 1
ATOM 2022 C C . TYR B 1 133 ? 9.936 -2.389 18.052 1.00 42.35 139 TYR B C 1
ATOM 2023 O O . TYR B 1 133 ? 9.073 -1.550 17.788 1.00 40.91 139 TYR B O 1
ATOM 2032 N N . LEU B 1 134 ? 10.100 -2.920 19.260 1.00 36.88 140 LEU B N 1
ATOM 2033 C CA . LEU B 1 134 ? 9.238 -2.594 20.394 1.00 37.80 140 LEU B CA 1
ATOM 2034 C C . LEU B 1 134 ? 9.509 -1.211 20.977 1.00 40.73 140 LEU B C 1
ATOM 2035 O O . LEU B 1 134 ? 8.586 -0.536 21.431 1.00 45.15 140 LEU B O 1
ATOM 2040 N N . GLU B 1 135 ? 10.766 -0.782 20.969 1.00 43.64 141 GLU B N 1
ATOM 2041 C CA . GLU B 1 135 ? 11.070 0.589 21.366 1.00 49.48 141 GLU B CA 1
ATOM 2042 C C . GLU B 1 135 ? 10.373 1.590 20.424 1.00 50.90 141 GLU B C 1
ATOM 2043 O O . GLU B 1 135 ? 9.842 2.603 20.882 1.00 51.35 141 GLU B O 1
ATOM 2049 N N . LYS B 1 136 ? 10.362 1.297 19.121 1.00 50.91 142 LYS B N 1
ATOM 2050 C CA . LYS B 1 136 ? 9.691 2.155 18.138 1.00 51.47 142 LYS B CA 1
ATOM 2051 C C . LYS B 1 136 ? 8.186 2.159 18.360 1.00 55.65 142 LYS B C 1
ATOM 2052 O O . LYS B 1 136 ? 7.521 3.189 18.216 1.00 60.15 142 LYS B O 1
ATOM 2058 N N . LEU B 1 137 ? 7.658 0.995 18.714 1.00 52.95 143 LEU B N 1
ATOM 2059 C CA . LEU B 1 137 ? 6.244 0.848 19.020 1.00 57.26 143 LEU B CA 1
ATOM 2060 C C . LEU B 1 137 ? 5.814 1.768 20.165 1.00 63.14 143 LEU B C 1
ATOM 2061 O O . LEU B 1 137 ? 4.674 2.246 20.206 1.00 65.86 143 LEU B O 1
ATOM 2066 N N . LYS B 1 138 ? 6.746 2.023 21.081 1.00 64.49 144 LYS B N 1
ATOM 2067 C CA . LYS B 1 138 ? 6.503 2.886 22.235 1.00 65.10 144 LYS B CA 1
ATOM 2068 C C . LYS B 1 138 ? 6.534 4.380 21.888 1.00 70.75 144 LYS B C 1
ATOM 2069 O O . LYS B 1 138 ? 6.775 5.219 22.756 1.00 75.43 144 LYS B O 1
ATOM 2075 N N . LEU B 1 139 ? 6.281 4.714 20.626 1.00 72.23 145 LEU B N 1
ATOM 2076 C CA . LEU B 1 139 ? 6.302 6.108 20.188 1.00 70.90 145 LEU B CA 1
ATOM 2077 C C . LEU B 1 139 ? 5.118 6.433 19.280 1.00 72.32 145 LEU B C 1
ATOM 2078 O O . LEU B 1 139 ? 3.963 6.271 19.668 1.00 75.37 145 LEU B O 1
#

Secondary structure (DSSP, 8-state):
---B-TTSPEEEEEEEEESSTT--EEEEEE-SS-TT--B--EEEPPTT--HHHHHHHHHHHHH-EEEEEEEEEEEEEETTTTEEEEEEEEEEEEE-S---EEEEEEHHHHHHHHHHH-HHHHHHHHHHHH-/--S-B-TTSPEEEEEEEEESSTT--EEEEEE-SSSTTSEE--EEEPPTT--HHHHHHHHIIIII-EEEEEEEEEEEEEETTTTEEEEEEEEEEEEE-S------EEEEEHHHHHHHHTTT-HHHHHHHHHHT-

B-factor: mean 47.51, std 17.04, range [19.62, 119.57]

Radius of gyration: 21.37 Å; Cα contacts (8 Å, |Δi|>4): 586; chains: 2; bounding box: 51×45×62 Å

Foldseek 3Di:
DWDADPVGATEKEFEFEAQDPVSFKTKWAADPVGRVFTFTFMTGDDHVDDRQRRHQVRCCQQVVFHFAWADFLDWDADPVRRHTYGYTYTYTDDHHPPHRDMDIDGLVVVLVRCVPRPNSRSVSSVSVVVD/DFWDADPVGATEKEFEFEAQDPVRFKTKWKADLVGRVATFTFMDGDGPPDDRQRRHQVRCCVQVVFHFAWADFLDFDQDPVRRHTYGYTYTYTPGHHPDPSPMDMDMDGLVRCLVRCCPPNVVRNVSSVSVVD

Organism: Homo sapiens (NCBI:txid9606)

GO terms:
  GO:0008486 diphosphoinositol-polyphosphate diphosphatase activity (F, TAS)
  GO:0005829 cytosol (C, TAS)
  GO:0005515 protein binding (F, IPI)
  GO:0005829 cytosol (C, IDA)
  GO:0008486 diphosphoinositol-polyphosphate diphosphatase activity (F, IDA)
  GO:0019722 calcium-mediated signaling (P, TAS)

Solvent-accessible surface area: 14084 Å² total; per-residue (Å²): 144,144,21,122,38,239,96,41,15,30,44,39,0,2,0,0,0,2,135,46,86,128,47,86,57,0,6,0,2,2,38,90,78,147,80,91,48,52,35,3,0,21,12,24,1,76,72,171,42,134,34,12,38,0,0,69,48,11,1,140,88,73,0,1,2,52,29,60,70,34,122,76,20,18,88,35,72,28,110,101,156,92,22,53,4,42,0,27,8,2,48,14,102,53,97,44,158,108,98,83,45,48,96,57,33,50,18,87,84,0,7,135,34,0,80,111,63,80,81,52,19,2,49,4,0,28,49,39,40,16,69,218,78,81,29,132,35,227,85,43,18,57,58,34,0,3,0,0,0,2,59,49,83,134,42,80,29,0,0,0,0,3,12,57,198,145,87,133,57,59,18,4,0,13,13,4,2,65,57,177,45,134,34,14,39,0,0,68,46,9,3,99,88,35,0,0,1,42,34,57,73,34,121,76,21,11,96,30,91,28,86,91,182,98,39,48,2,46,0,26,9,2,45,16,103,86,14,37,84,121,90,161,74,47,46,9,73,26,24,93,19,100,65,0,6,59,59,1,103,105,117,68,66,37,16,5,88,3,0,74,90,26,100,184

InterPro domains:
  IPR000086 NUDIX hydrolase domain [PF00293] (20-142)
  IPR000086 NUDIX hydrolase domain [PS51462] (18-144)
  IPR015797 NUDIX hydrolase-like domain superfamily [SSF55811] (11-146)
  IPR020084 NUDIX hydrolase, conserved site [PS00893] (51-72)
  IPR047198 Diphosphoinositol polyphosphate phosphohydrolase-like, NUDIX domain [cd04666] (19-143)

Sequence (264 aa):
TRTYDREGFKKRAACLCFRSEQEDEVLLVSSSRYPDQWIVPGGGMEPEEEPGGAAVREVYEEAGVKGKLGRLLGIFENQDRKHRTYVYVLTVTEILEDWRKREWFKVEDAIKVLQCHKPVHAEYLEKLKLGMTRTYDREGFKKRAACLCFRSEQEDEVLLVSSSRYPDQWIVPGGGMEPEEEPGGAAVREVYEEAGVKGKLGRLLGIFENQDRKHRTYVYVLTVTEILEDWIGRKREWFKVEDAIKVLQCHKPVHAEYLEKLKL

Nearest PDB structures (foldseek):
  7nnj-assembly2_B  TM=1.008E+00  e=1.763E-30  Homo sapiens
  2duk-assembly1_A  TM=9.815E-01  e=1.158E-25  Mus musculus
  7nnj-assembly1_A  TM=9.822E-01  e=2.325E-25  Homo sapiens
  2duk-assembly2_B  TM=9.922E-01  e=2.754E-24  Mus musculus
  2fvv-assembly1_A  TM=9.814E-01  e=8.091E-24  Homo sapiens